Protein AF-A0A353LVH9-F1 (afdb_monomer_lite)

Foldseek 3Di:
DPDVVVVVVVLVVVPPDDDDDDDPDDAAEDEDFAWDWDWDQDVNDTDIDIGGDAALVNVQVVVVVCVVVVNPRYEYEYFQQADNTNLHAQLLAGHGHVVRHDLVSLLVSLVSCVVRVHQYAYEDEHQWGQHYDPPSDDQVPFAAADLVRDGDKDFPDFDQDPVVSDTDGSITGGTELVCRQSSVVSNVVNVVVSVSLEYEHEQLQPDQDWHNHPPDTGDSVNSVVSSVVNVCCSCPVVVGHYHYDNHDSD

Sequence (250 aa):
MGMARLYQAYLMERGLKRGLTPGEDLPLFIELVGATNDVRPILGIPLPTIEPLTTFTQAQDIMEQLLDRNVSAVKLTLSGWLSGGVNHIVPSKVRLESSLGTAGEFSELAYFLDQEGVAFYPAVDFMLVHASKLGEFRGRSDASRFLNRTQAQVDREYVFSPMTSEIVRNQSWVLSPRRLSSLLEEFARDYDQYKVGRVALKDVGFLLNSDFRQGQEIYRHEAKESVVQVLRSLTQDRNLGIQVSGGNAY

Radius of gyration: 20.3 Å; chains: 1; bounding box: 52×52×52 Å

Secondary structure (DSSP, 8-state):
--HHHHHHHHHHHTT-PPPPPPPSSPPEEEEEE-EEEEEEEETTEEEEEEEESS-HHHHHHHHHHHHTTT--SEEEEEES-BTTGGG-B--SS--B-GGG--HHHHHHHHHHHHHTT-EEEEEE--SEE-B--TTT--HHHHB-B-TTSPBPEEEEEEEEETTTTEEEEEEEEEBPHHHHHHHHHHHHHHHGGG---EEEESSTTT----B--TT--B-HHHHHHHHHHHHHIIIIIS-PEEEETT----

Structure (mmCIF, N/CA/C/O backbone):
data_AF-A0A353LVH9-F1
#
_entry.id   AF-A0A353LVH9-F1
#
loop_
_atom_site.group_PDB
_atom_site.id
_atom_site.type_symbol
_atom_site.label_atom_id
_atom_site.label_alt_id
_atom_site.label_comp_id
_atom_site.label_asym_id
_atom_site.label_entity_id
_atom_site.label_seq_id
_atom_site.pdbx_PDB_ins_code
_atom_site.Cartn_x
_atom_site.Cartn_y
_atom_site.Cartn_z
_atom_site.occupancy
_atom_site.B_iso_or_equiv
_atom_site.auth_seq_id
_atom_site.auth_comp_id
_atom_site.auth_asym_id
_atom_site.auth_atom_id
_atom_site.pdbx_PDB_model_num
ATOM 1 N N . MET A 1 1 ? -24.591 -0.907 -30.832 1.00 56.22 1 MET A N 1
ATOM 2 C CA . MET A 1 1 ? -24.105 -1.888 -29.832 1.00 56.22 1 MET A CA 1
ATOM 3 C C . MET A 1 1 ? -23.383 -3.047 -30.533 1.00 56.22 1 MET A C 1
ATOM 5 O O . MET A 1 1 ? -24.032 -4.033 -30.845 1.00 56.22 1 MET A O 1
ATOM 9 N N . GLY A 1 2 ? -22.080 -2.940 -30.827 1.00 82.62 2 GLY A N 1
ATOM 10 C CA . GLY A 1 2 ? -21.345 -3.984 -31.575 1.00 82.62 2 GLY A CA 1
ATOM 11 C C . GLY A 1 2 ? -19.993 -4.343 -30.955 1.00 82.62 2 GLY A C 1
ATOM 12 O O . GLY A 1 2 ? -19.787 -5.473 -30.529 1.00 82.62 2 GLY A O 1
ATOM 13 N N . MET A 1 3 ? -19.107 -3.355 -30.801 1.00 90.81 3 MET A N 1
ATOM 14 C CA . MET A 1 3 ? -17.721 -3.603 -30.377 1.00 90.81 3 MET A CA 1
ATOM 15 C C . MET A 1 3 ? -17.576 -4.083 -28.927 1.00 90.81 3 MET A C 1
ATOM 17 O O . MET A 1 3 ? -16.799 -4.993 -28.666 1.00 90.81 3 MET A O 1
ATOM 21 N N . ALA A 1 4 ? -18.354 -3.538 -27.985 1.00 89.31 4 ALA A N 1
ATOM 22 C CA . ALA A 1 4 ? -18.260 -3.935 -26.576 1.00 89.31 4 ALA A CA 1
ATOM 23 C C . ALA A 1 4 ? -18.689 -5.395 -26.337 1.00 89.31 4 ALA A C 1
ATOM 25 O O . ALA A 1 4 ? -18.036 -6.113 -25.588 1.00 89.31 4 ALA A O 1
ATOM 26 N N . ARG A 1 5 ? -19.756 -5.856 -27.008 1.00 87.81 5 ARG A N 1
ATOM 27 C CA . ARG A 1 5 ? -20.212 -7.255 -26.917 1.00 87.81 5 ARG A CA 1
ATOM 28 C C . ARG A 1 5 ? -19.233 -8.213 -27.592 1.00 87.81 5 ARG A C 1
ATOM 30 O O . ARG A 1 5 ? -18.971 -9.276 -27.045 1.00 87.81 5 ARG A O 1
ATOM 37 N N . LEU A 1 6 ? -18.667 -7.818 -28.736 1.00 91.94 6 LEU A N 1
ATOM 38 C CA . LEU A 1 6 ? -17.631 -8.597 -29.416 1.00 91.94 6 LEU A CA 1
ATOM 39 C C . LEU A 1 6 ? -16.390 -8.757 -28.528 1.00 91.94 6 LEU A C 1
ATOM 41 O O . LEU A 1 6 ? -15.888 -9.862 -28.360 1.00 91.94 6 LEU A O 1
ATOM 45 N N . TYR A 1 7 ? -15.933 -7.667 -27.909 1.00 89.38 7 TYR A N 1
ATOM 46 C CA . TYR A 1 7 ? -14.792 -7.712 -27.000 1.00 89.38 7 TYR A CA 1
ATOM 47 C C . TYR A 1 7 ? -15.094 -8.517 -25.728 1.00 89.38 7 TYR A C 1
ATOM 49 O O . TYR A 1 7 ? -14.258 -9.296 -25.284 1.00 89.38 7 TYR A O 1
ATOM 57 N N . GLN A 1 8 ? -16.307 -8.409 -25.177 1.00 87.88 8 GLN A N 1
ATOM 58 C CA . GLN A 1 8 ? -16.746 -9.251 -24.062 1.00 87.88 8 GLN A CA 1
ATOM 59 C C . GLN A 1 8 ? -16.698 -10.742 -24.429 1.00 87.88 8 GLN A C 1
ATOM 61 O O . GLN A 1 8 ? -16.190 -11.536 -23.643 1.00 87.88 8 GLN A O 1
ATOM 66 N N . ALA A 1 9 ? -17.197 -11.122 -25.610 1.00 89.31 9 ALA A N 1
ATOM 67 C CA . ALA A 1 9 ? -17.140 -12.500 -26.095 1.00 89.31 9 ALA A CA 1
ATOM 68 C C . ALA A 1 9 ? -15.691 -12.992 -26.223 1.00 89.31 9 ALA A C 1
ATOM 70 O O . ALA A 1 9 ? -15.355 -14.035 -25.671 1.00 89.31 9 ALA A O 1
ATOM 71 N N . TYR A 1 10 ? -14.821 -12.180 -26.830 1.00 90.31 10 TYR A N 1
ATOM 72 C CA . TYR A 1 10 ? -13.386 -12.457 -26.923 1.00 90.31 10 TYR A CA 1
ATOM 73 C C . TYR A 1 10 ? -12.727 -12.675 -25.549 1.00 90.31 10 TYR A C 1
ATOM 75 O O . TYR A 1 10 ? -11.911 -13.581 -25.385 1.00 90.31 10 TYR A O 1
ATOM 83 N N . LEU A 1 11 ? -13.079 -11.873 -24.538 1.00 89.31 11 LEU A N 1
ATOM 84 C CA . LEU A 1 11 ? -12.560 -12.055 -23.179 1.00 89.31 11 LEU A CA 1
ATOM 85 C C . LEU A 1 11 ? -13.095 -13.336 -22.525 1.00 89.31 11 LEU A C 1
ATOM 87 O O . LEU A 1 11 ? -12.332 -14.045 -21.869 1.00 89.31 11 LEU A O 1
ATOM 91 N N . MET A 1 12 ? -14.379 -13.654 -22.712 1.00 87.81 12 MET A N 1
ATOM 92 C CA . MET A 1 12 ? -14.984 -14.884 -22.182 1.00 87.81 12 MET A CA 1
ATOM 93 C C . MET A 1 12 ? -14.344 -16.141 -22.787 1.00 87.81 12 MET A C 1
ATOM 95 O O . MET A 1 12 ? -14.047 -17.080 -22.052 1.00 87.81 12 MET A O 1
ATOM 99 N N . GLU A 1 13 ? -14.047 -16.139 -24.090 1.00 89.81 13 GLU A N 1
ATOM 100 C CA . GLU A 1 13 ? -13.305 -17.219 -24.765 1.00 89.81 13 GLU A CA 1
ATOM 101 C C . GLU A 1 13 ? -11.896 -17.418 -24.190 1.00 89.81 13 GLU A C 1
ATOM 103 O O . GLU A 1 13 ? -11.384 -18.535 -24.155 1.00 89.81 13 GLU A O 1
ATOM 108 N N . ARG A 1 14 ? -11.276 -16.345 -23.687 1.00 87.06 14 ARG A N 1
ATOM 109 C CA . ARG A 1 14 ? -9.958 -16.375 -23.035 1.00 87.06 14 ARG A CA 1
ATOM 110 C C . ARG A 1 14 ? -10.012 -16.656 -21.534 1.00 87.06 14 ARG A C 1
ATOM 112 O O . ARG A 1 14 ? -9.000 -16.523 -20.852 1.00 87.06 14 ARG A O 1
ATOM 119 N N . GLY A 1 15 ? -11.170 -17.072 -21.024 1.00 82.81 15 GLY A N 1
ATOM 120 C CA . GLY A 1 15 ? -11.329 -17.516 -19.643 1.00 82.81 15 GLY A CA 1
ATOM 121 C C . GLY A 1 15 ? -11.822 -16.444 -18.676 1.00 82.81 15 GLY A C 1
ATOM 122 O O . GLY A 1 15 ? -11.868 -16.711 -17.473 1.00 82.81 15 GLY A O 1
ATOM 123 N N . LEU A 1 16 ? -12.239 -15.261 -19.155 1.00 82.25 16 LEU A N 1
ATOM 124 C CA . LEU A 1 16 ? -12.973 -14.323 -18.306 1.00 82.25 16 LEU A CA 1
ATOM 125 C C . LEU A 1 16 ? -14.294 -14.976 -17.888 1.00 82.25 16 LEU A C 1
ATOM 127 O O . LEU A 1 16 ? -15.189 -15.200 -18.705 1.00 82.25 16 LEU A O 1
ATOM 131 N N . LYS A 1 17 ? -14.421 -15.284 -16.597 1.00 77.25 17 LYS A N 1
ATOM 132 C CA . LYS A 1 17 ? -15.653 -15.853 -16.054 1.00 77.25 17 LYS A CA 1
ATOM 133 C C . LYS A 1 17 ? -16.789 -14.845 -16.212 1.00 77.25 17 LYS A C 1
ATOM 135 O O . LYS A 1 17 ? -16.611 -13.645 -15.999 1.00 77.25 17 LYS A O 1
ATOM 140 N N . ARG A 1 18 ? -17.966 -15.349 -16.591 1.00 67.94 18 ARG A N 1
ATOM 141 C CA . ARG A 1 18 ? -19.198 -14.555 -16.640 1.00 67.94 18 ARG A CA 1
ATOM 142 C C . ARG A 1 18 ? -19.406 -13.924 -15.257 1.00 67.94 18 ARG A C 1
ATOM 144 O O . ARG A 1 18 ? -19.144 -14.587 -14.258 1.00 67.94 18 ARG A O 1
ATOM 151 N N . GLY A 1 19 ? -19.762 -12.637 -15.244 1.00 63.97 19 GLY A N 1
ATOM 152 C CA . GLY A 1 19 ? -19.683 -11.768 -14.067 1.00 63.97 19 GLY A CA 1
ATOM 153 C C . GLY A 1 19 ? -20.330 -12.334 -12.802 1.00 63.97 19 GLY A C 1
ATOM 154 O O . GLY A 1 19 ? -21.174 -13.226 -12.865 1.00 63.97 19 GLY A O 1
ATOM 155 N N . LEU A 1 20 ? -19.921 -11.781 -11.658 1.00 64.31 20 LEU A N 1
ATOM 156 C CA . LEU A 1 20 ? -20.521 -12.079 -10.360 1.00 64.31 20 LEU A CA 1
ATOM 157 C C . LEU A 1 20 ? -22.042 -11.915 -10.451 1.00 64.31 20 LEU A C 1
ATOM 159 O O . LEU A 1 20 ? -22.531 -10.941 -11.030 1.00 64.31 20 LEU A O 1
ATOM 163 N N . THR A 1 21 ? -22.779 -12.869 -9.887 1.00 59.94 21 THR A N 1
ATOM 164 C CA . THR A 1 21 ? -24.208 -12.701 -9.634 1.00 59.94 21 THR A CA 1
ATOM 165 C C . THR A 1 21 ? -24.372 -11.418 -8.819 1.00 59.94 21 THR A C 1
ATOM 167 O O . THR A 1 21 ? -23.667 -11.275 -7.816 1.00 59.94 21 THR A O 1
ATOM 170 N N . PRO A 1 22 ? -25.222 -10.464 -9.243 1.00 60.69 22 PRO A N 1
ATOM 171 C CA . PRO A 1 22 ? -25.519 -9.297 -8.425 1.00 60.69 22 PRO A CA 1
ATOM 172 C C . PRO A 1 22 ? -25.937 -9.780 -7.034 1.00 60.69 22 PRO A C 1
ATOM 174 O O . PRO A 1 22 ? -26.822 -10.629 -6.932 1.00 60.69 22 PRO A O 1
ATOM 177 N N . GLY A 1 23 ? -25.243 -9.313 -5.995 1.00 63.84 23 GLY A N 1
ATOM 178 C CA . GLY A 1 23 ? -25.676 -9.546 -4.620 1.00 63.84 23 GLY A CA 1
ATOM 179 C C . GLY A 1 23 ? -2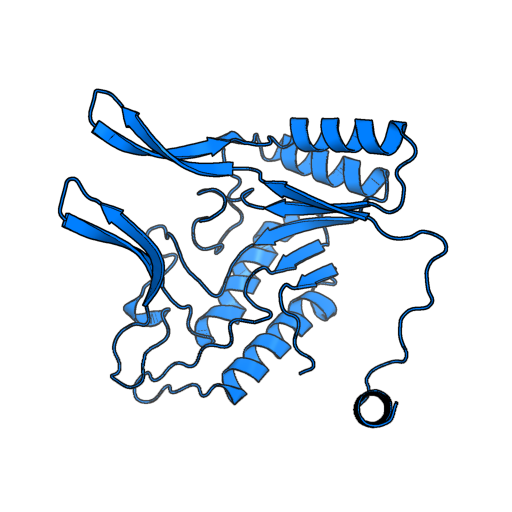7.019 -8.863 -4.368 1.00 63.84 23 GLY A C 1
ATOM 180 O O . GLY A 1 23 ? -27.422 -7.991 -5.140 1.00 63.84 23 GLY A O 1
ATOM 181 N N . GLU A 1 24 ? -27.708 -9.265 -3.302 1.00 66.50 24 GLU A N 1
ATOM 182 C CA . GLU A 1 24 ? -28.968 -8.626 -2.894 1.00 66.50 24 GLU A CA 1
ATOM 183 C C . GLU A 1 24 ? -28.747 -7.152 -2.505 1.00 66.50 24 GLU A C 1
ATOM 185 O O . GLU A 1 24 ? -29.562 -6.303 -2.860 1.00 66.50 24 GLU A O 1
ATOM 190 N N . ASP A 1 25 ? -27.587 -6.843 -1.909 1.00 72.56 25 ASP A N 1
ATOM 191 C CA . ASP A 1 25 ? -27.190 -5.494 -1.496 1.00 72.56 25 ASP A CA 1
ATOM 192 C C . ASP A 1 25 ? -26.137 -4.866 -2.426 1.00 72.56 25 ASP A C 1
ATOM 194 O O . ASP A 1 25 ? -25.181 -5.514 -2.873 1.00 72.56 25 ASP A O 1
ATOM 198 N N . LEU A 1 26 ? -26.282 -3.561 -2.683 1.00 81.69 26 LEU A N 1
ATOM 199 C CA . LEU A 1 26 ? -25.300 -2.760 -3.413 1.00 81.69 26 LEU A CA 1
ATOM 200 C C . LEU A 1 26 ? -24.119 -2.420 -2.481 1.00 81.69 26 LEU A C 1
ATOM 202 O O . LEU A 1 26 ? -24.321 -1.684 -1.517 1.00 81.69 26 LEU A O 1
ATOM 206 N N . PRO A 1 27 ? -22.885 -2.890 -2.755 1.00 86.75 27 PRO A N 1
ATOM 207 C CA . PRO A 1 27 ? -21.759 -2.640 -1.863 1.00 86.75 27 PRO A CA 1
ATOM 208 C C . PRO A 1 27 ? -21.361 -1.162 -1.848 1.00 86.75 27 PRO A C 1
ATOM 210 O O . PRO A 1 27 ? -21.133 -0.561 -2.903 1.00 86.75 27 PRO A O 1
ATOM 213 N N . LEU A 1 28 ? -21.196 -0.605 -0.648 1.00 91.31 28 LEU A N 1
ATOM 214 C CA . LEU A 1 28 ? -20.693 0.750 -0.443 1.00 91.31 28 LEU A CA 1
ATOM 215 C C . LEU A 1 28 ? -19.185 0.712 -0.188 1.00 91.31 28 LEU A C 1
ATOM 217 O O . LEU A 1 28 ? -18.726 0.129 0.789 1.00 91.31 28 LEU A O 1
ATOM 221 N N . PHE A 1 29 ? -18.407 1.356 -1.053 1.00 93.88 29 PHE A N 1
ATOM 222 C CA . PHE A 1 29 ? -16.966 1.498 -0.862 1.00 93.88 29 PHE A CA 1
ATOM 223 C C . PHE A 1 29 ? -16.668 2.829 -0.178 1.00 93.88 29 PHE A C 1
ATOM 225 O O . PHE A 1 29 ? -17.025 3.885 -0.700 1.00 93.88 29 PHE A O 1
ATOM 232 N N . ILE A 1 30 ? -15.999 2.768 0.969 1.00 95.94 30 ILE A N 1
ATOM 233 C CA . ILE A 1 30 ? -15.576 3.938 1.740 1.00 95.94 30 ILE A CA 1
ATOM 234 C C . ILE A 1 30 ? -14.061 3.901 1.854 1.00 95.94 30 ILE A C 1
ATOM 236 O O . ILE A 1 30 ? -13.486 2.861 2.166 1.00 95.94 30 ILE A O 1
ATOM 240 N N . GLU A 1 31 ? -13.416 5.036 1.617 1.00 97.56 31 GLU A N 1
ATOM 241 C CA . GLU A 1 31 ? -11.997 5.209 1.891 1.00 97.56 31 GLU A CA 1
ATOM 242 C C . GLU A 1 31 ? -11.813 6.248 2.995 1.00 97.56 31 GLU A C 1
ATOM 244 O O . GLU A 1 31 ? -12.238 7.394 2.852 1.00 97.56 31 GLU A O 1
ATOM 249 N N . LEU A 1 32 ? -11.174 5.833 4.086 1.00 98.25 32 LEU A N 1
ATOM 250 C CA . LEU A 1 32 ? -10.707 6.717 5.146 1.00 98.25 32 LEU A CA 1
ATOM 251 C C . LEU A 1 32 ? -9.206 6.949 4.974 1.00 98.25 32 LEU A C 1
ATOM 253 O O . LEU A 1 32 ? -8.457 6.055 4.566 1.00 98.25 32 LEU A O 1
ATOM 257 N N . VAL A 1 33 ? -8.761 8.159 5.298 1.00 98.31 33 VAL A N 1
ATOM 258 C CA . VAL A 1 33 ? -7.344 8.521 5.284 1.00 98.31 33 VAL A CA 1
ATOM 259 C C . VAL A 1 33 ? -6.877 8.609 6.729 1.00 98.31 33 VAL A C 1
ATOM 261 O O . VAL A 1 33 ? -7.364 9.438 7.485 1.00 98.31 33 VAL A O 1
ATOM 264 N N . GLY A 1 34 ? -5.941 7.741 7.098 1.00 98.12 34 GLY A N 1
ATOM 265 C CA . GLY A 1 34 ? -5.337 7.669 8.418 1.00 98.12 34 GLY A CA 1
ATOM 266 C C . GLY A 1 34 ? -4.484 8.896 8.691 1.00 98.12 34 GLY A C 1
ATOM 267 O O . GLY A 1 34 ? -4.906 9.777 9.427 1.00 98.12 34 GLY A O 1
ATOM 268 N N . ALA A 1 35 ? -3.302 8.982 8.082 1.00 97.25 35 ALA A N 1
ATOM 269 C CA . ALA A 1 35 ? -2.414 10.132 8.220 1.00 97.25 35 ALA A CA 1
ATOM 270 C C . ALA A 1 35 ? -1.908 10.646 6.871 1.00 97.25 35 ALA A C 1
ATOM 272 O O . ALA A 1 35 ? 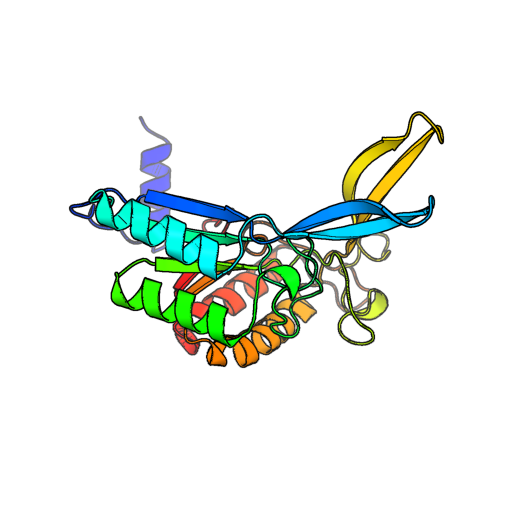-1.710 9.874 5.930 1.00 97.25 35 ALA A O 1
ATOM 273 N N . THR A 1 36 ? -1.625 11.946 6.801 1.00 94.44 36 THR A N 1
ATOM 274 C CA . THR A 1 36 ? -1.042 12.603 5.625 1.00 94.44 36 THR A CA 1
ATOM 275 C C . THR A 1 36 ? 0.273 13.301 5.957 1.00 94.44 36 THR A C 1
ATOM 277 O O . THR A 1 36 ? 0.570 13.599 7.111 1.00 94.44 36 THR A O 1
ATOM 280 N N . ASN A 1 37 ? 1.084 13.562 4.937 1.00 90.38 37 ASN A N 1
ATOM 281 C CA . ASN A 1 37 ? 2.285 14.377 5.067 1.00 90.38 37 ASN A CA 1
ATOM 282 C C . ASN A 1 37 ? 1.897 15.859 5.074 1.00 90.38 37 ASN A C 1
ATOM 284 O O . ASN A 1 37 ? 1.085 16.285 4.255 1.00 90.38 37 ASN A O 1
ATOM 288 N N . ASP A 1 38 ? 2.506 16.631 5.968 1.00 87.62 38 ASP A N 1
ATOM 289 C CA . ASP A 1 38 ? 2.318 18.077 6.087 1.00 87.62 38 ASP A CA 1
ATOM 290 C C . ASP A 1 38 ? 3.657 18.761 6.416 1.00 87.62 38 ASP A C 1
ATOM 292 O O . ASP A 1 38 ? 4.616 18.109 6.839 1.00 87.62 38 ASP A O 1
ATOM 296 N N . VAL A 1 39 ? 3.749 20.076 6.242 1.00 85.62 39 VAL A N 1
ATOM 297 C CA . VAL A 1 39 ? 4.925 20.875 6.610 1.00 85.62 39 VAL A CA 1
ATOM 298 C C . VAL A 1 39 ? 4.502 21.937 7.613 1.00 85.62 39 VAL A C 1
ATOM 300 O O . VAL A 1 39 ? 3.769 22.863 7.275 1.00 85.62 39 VAL A O 1
ATOM 303 N N . ARG A 1 40 ? 5.013 21.839 8.846 1.00 83.69 40 ARG A N 1
ATOM 304 C CA . ARG A 1 40 ? 4.654 22.765 9.929 1.00 83.69 40 ARG A CA 1
ATOM 305 C C . ARG A 1 40 ? 5.860 23.531 10.466 1.00 83.69 40 ARG A C 1
ATOM 307 O O . ARG A 1 40 ? 6.955 22.970 10.557 1.00 83.69 40 ARG A O 1
ATOM 314 N N . PRO A 1 41 ? 5.685 24.812 10.837 1.00 87.62 41 PRO A N 1
ATOM 315 C CA . PRO A 1 41 ? 6.745 25.597 11.446 1.00 87.62 41 PRO A CA 1
ATOM 316 C C . PRO A 1 41 ? 6.959 25.148 12.896 1.00 87.62 41 PRO A C 1
ATOM 318 O O . PRO A 1 41 ? 6.115 25.371 13.761 1.00 87.62 41 PRO A O 1
ATOM 321 N N . ILE A 1 42 ? 8.115 24.554 13.182 1.00 87.81 42 ILE A N 1
ATOM 322 C CA . ILE A 1 42 ? 8.549 24.203 14.537 1.00 87.81 42 ILE A CA 1
ATOM 323 C C . ILE A 1 42 ? 9.708 25.127 14.890 1.00 87.81 42 ILE A C 1
ATOM 325 O O . ILE A 1 42 ? 10.745 25.110 14.231 1.00 87.81 42 ILE A O 1
ATOM 329 N N . LEU A 1 43 ? 9.512 25.978 15.902 1.00 90.62 43 LEU A N 1
ATOM 330 C CA . LEU A 1 43 ? 10.482 27.013 16.292 1.00 90.62 43 LEU A CA 1
ATOM 331 C C . LEU A 1 43 ? 10.923 27.899 15.103 1.00 90.62 43 LEU A C 1
ATOM 333 O O . LEU A 1 43 ? 12.078 28.302 15.006 1.00 90.62 43 LEU A O 1
ATOM 337 N N . GLY A 1 44 ? 9.994 28.182 14.181 1.00 88.50 44 GLY A N 1
ATOM 338 C CA . GLY A 1 44 ? 10.235 29.000 12.986 1.00 88.50 44 GLY A CA 1
ATOM 339 C C . GLY A 1 44 ? 10.865 28.262 11.798 1.00 88.50 44 GLY A C 1
ATOM 340 O O . GLY A 1 44 ? 11.030 28.867 10.743 1.00 88.50 44 GLY A O 1
ATOM 341 N N . ILE A 1 45 ? 11.180 26.970 11.931 1.00 85.12 45 ILE A N 1
ATOM 342 C CA . ILE A 1 45 ? 11.742 26.150 10.851 1.00 85.12 45 ILE A CA 1
ATOM 343 C C . ILE A 1 45 ? 10.626 25.273 10.263 1.00 85.12 45 ILE A C 1
ATOM 345 O O . ILE A 1 45 ? 9.997 24.527 11.017 1.00 85.12 45 ILE A O 1
ATOM 349 N N . PRO A 1 46 ? 10.352 25.333 8.946 1.00 85.38 46 PRO A N 1
ATOM 350 C CA . PRO A 1 46 ? 9.390 24.441 8.310 1.00 85.38 46 PRO A CA 1
ATOM 351 C C . PRO A 1 46 ? 9.954 23.017 8.292 1.00 85.38 46 PRO A C 1
ATOM 353 O O . PRO A 1 46 ? 10.935 22.740 7.601 1.00 85.38 46 PRO A O 1
ATOM 356 N N . LEU A 1 47 ? 9.347 22.118 9.066 1.00 84.81 47 LEU A N 1
ATOM 357 C CA . LEU A 1 47 ? 9.757 20.720 9.153 1.00 84.81 47 LEU A CA 1
ATOM 358 C C . LEU A 1 47 ? 8.669 19.804 8.575 1.00 84.81 47 LEU A C 1
ATOM 360 O O . LEU A 1 47 ? 7.483 20.040 8.827 1.00 84.81 47 LEU A O 1
ATOM 364 N N . PRO A 1 48 ? 9.046 18.747 7.828 1.00 84.88 48 PRO A N 1
ATOM 365 C CA . PRO A 1 48 ? 8.115 17.695 7.445 1.00 84.88 48 PRO A CA 1
ATOM 366 C C . PRO A 1 48 ? 7.540 17.017 8.690 1.00 84.88 48 PRO A C 1
ATOM 368 O O . PRO A 1 48 ? 8.281 16.585 9.576 1.00 84.88 48 PRO A O 1
ATOM 371 N N . THR A 1 49 ? 6.220 16.905 8.743 1.00 89.75 49 THR A N 1
ATOM 372 C CA . THR A 1 49 ? 5.473 16.236 9.808 1.00 89.75 49 THR A CA 1
ATOM 373 C C . THR A 1 49 ? 4.452 15.275 9.209 1.00 89.75 49 THR A C 1
ATOM 375 O O . THR A 1 49 ? 4.095 15.380 8.036 1.00 89.75 49 THR A O 1
ATOM 378 N N . ILE A 1 50 ? 4.004 14.318 10.014 1.00 93.50 50 ILE A N 1
ATOM 379 C CA . ILE A 1 50 ? 2.874 13.452 9.684 1.00 93.50 50 ILE A CA 1
ATOM 380 C C . ILE A 1 50 ? 1.698 13.927 10.527 1.00 93.50 50 ILE A C 1
ATOM 382 O O . ILE A 1 50 ? 1.839 14.047 11.744 1.00 93.50 50 ILE A O 1
ATOM 386 N N . GLU A 1 51 ? 0.583 14.250 9.879 1.00 94.94 51 GLU A N 1
ATOM 387 C CA . GLU A 1 51 ? -0.632 14.703 10.549 1.00 94.94 51 GLU A CA 1
ATOM 388 C C . GLU A 1 51 ? -1.684 13.589 10.538 1.00 94.94 51 GLU A C 1
ATOM 390 O O . GLU A 1 51 ? -2.058 13.125 9.452 1.00 94.94 51 GLU A O 1
ATOM 395 N N . PRO A 1 52 ? -2.160 13.140 11.716 1.00 97.12 52 PRO A N 1
ATOM 396 C CA . PRO A 1 52 ? -3.257 12.191 11.798 1.00 97.12 52 PRO A CA 1
ATOM 397 C C . PRO A 1 52 ? -4.575 12.878 11.416 1.00 97.12 52 PRO A C 1
ATOM 399 O O . PRO A 1 52 ? -4.901 13.957 11.903 1.00 97.12 52 PRO A O 1
ATOM 402 N N . LEU A 1 53 ? -5.344 12.228 10.549 1.00 97.69 53 LEU A N 1
ATOM 403 C CA . LEU A 1 53 ? -6.674 12.647 10.107 1.00 97.69 53 LEU A CA 1
ATOM 404 C C . LEU A 1 53 ? -7.766 11.732 10.672 1.00 97.69 53 LEU A C 1
ATOM 406 O O . LEU A 1 53 ? -8.833 12.209 11.049 1.00 97.69 53 LEU A O 1
ATOM 410 N N . THR A 1 54 ? -7.525 10.421 10.722 1.00 98.19 54 THR A N 1
ATOM 411 C CA . THR A 1 54 ? -8.465 9.438 11.282 1.00 98.19 54 THR A CA 1
ATOM 412 C C . THR A 1 54 ? -7.699 8.340 12.013 1.00 98.19 54 THR A C 1
ATOM 414 O O . THR A 1 54 ? -7.048 7.505 11.386 1.00 98.19 54 THR A O 1
ATOM 417 N N . THR A 1 55 ? -7.764 8.341 13.345 1.00 98.56 55 THR A N 1
ATOM 418 C CA . THR A 1 55 ? -7.148 7.303 14.190 1.00 98.56 55 THR A CA 1
ATOM 419 C C . THR A 1 55 ? -7.863 5.958 14.044 1.00 98.56 55 THR A C 1
ATOM 421 O O . THR A 1 55 ? -8.967 5.885 13.502 1.00 98.56 55 THR A O 1
ATOM 424 N N . PHE A 1 56 ? -7.262 4.874 14.546 1.00 98.56 56 PHE A N 1
ATOM 425 C CA . PHE A 1 56 ? -7.898 3.551 14.488 1.00 98.56 56 PHE A CA 1
ATOM 426 C C . PHE A 1 56 ? -9.217 3.507 15.270 1.00 98.56 56 PHE A C 1
ATOM 428 O O . PHE A 1 56 ? -10.210 3.007 14.747 1.00 98.56 56 PHE A O 1
ATOM 435 N N . THR A 1 57 ? -9.264 4.125 16.453 1.00 98.44 57 THR A N 1
ATOM 436 C CA . THR A 1 57 ? -10.498 4.273 17.239 1.00 98.44 57 THR A CA 1
ATOM 437 C C . THR A 1 57 ? -11.539 5.116 16.506 1.00 98.44 57 THR A C 1
ATOM 439 O O . THR A 1 57 ? -12.688 4.715 16.410 1.00 98.44 57 THR A O 1
ATOM 442 N N . GLN A 1 58 ? -11.146 6.237 15.890 1.00 98.50 58 GLN A N 1
ATOM 443 C CA . GLN A 1 58 ? -12.087 7.059 15.118 1.00 98.50 58 GLN A CA 1
ATOM 444 C C . GLN A 1 58 ? -12.637 6.320 13.895 1.00 98.50 58 GLN A C 1
ATOM 446 O O . GLN A 1 58 ? -13.803 6.487 13.550 1.00 98.50 58 GLN A O 1
ATOM 451 N N . ALA A 1 59 ? -11.816 5.505 13.225 1.00 98.44 59 ALA A N 1
ATOM 452 C CA . ALA A 1 59 ? -12.283 4.667 12.127 1.00 98.44 59 ALA A CA 1
ATOM 453 C C . ALA A 1 59 ? -13.331 3.653 12.609 1.00 98.44 59 ALA A C 1
ATOM 455 O O . ALA A 1 59 ? -14.328 3.451 11.917 1.00 98.44 59 ALA A O 1
ATOM 456 N N . GLN A 1 60 ? -13.138 3.068 13.795 1.00 98.31 60 GLN A N 1
ATOM 457 C CA . GLN A 1 60 ? -14.135 2.211 14.433 1.00 98.31 60 GLN A CA 1
ATOM 458 C C . GLN A 1 60 ? -15.418 2.998 14.743 1.00 98.31 60 GLN A C 1
ATOM 460 O O . GLN A 1 60 ? -16.476 2.605 14.262 1.00 98.31 60 GLN A O 1
ATOM 465 N N . ASP A 1 61 ? -15.324 4.152 15.413 1.00 98.25 61 ASP A N 1
ATOM 466 C CA . ASP A 1 61 ? -16.478 4.997 15.766 1.00 98.25 61 ASP A CA 1
ATOM 467 C C . ASP A 1 61 ? -17.298 5.424 14.533 1.00 98.25 61 ASP A C 1
ATOM 469 O O . ASP A 1 61 ? -18.528 5.510 14.575 1.00 98.25 61 ASP A O 1
ATOM 473 N N . ILE A 1 62 ? -16.625 5.732 13.417 1.00 97.56 62 ILE A N 1
ATOM 474 C CA . ILE A 1 62 ? -17.276 6.068 12.142 1.00 97.56 62 ILE A CA 1
ATOM 475 C C . ILE A 1 62 ? -18.036 4.855 11.605 1.00 97.56 62 ILE A C 1
ATOM 477 O O . ILE A 1 62 ? -19.161 4.997 11.123 1.00 97.56 62 ILE A O 1
ATOM 481 N N . MET A 1 63 ? -17.426 3.673 11.668 1.00 97.12 63 MET A N 1
ATOM 482 C CA . MET A 1 63 ? -18.040 2.449 11.172 1.00 97.12 63 MET A CA 1
ATOM 483 C C . MET A 1 63 ? -19.221 2.003 12.035 1.00 97.12 63 MET A C 1
ATOM 485 O O . MET A 1 63 ? -20.260 1.671 11.469 1.00 97.12 63 MET A O 1
ATOM 489 N N . GLU A 1 64 ? -19.119 2.091 13.361 1.00 96.62 64 GLU A N 1
ATOM 490 C CA . GLU A 1 64 ? -20.236 1.866 14.290 1.00 96.62 64 GLU A CA 1
ATOM 491 C C . GLU A 1 64 ? -21.429 2.766 13.938 1.00 96.62 64 GLU A C 1
ATOM 493 O O . GLU A 1 64 ? -22.533 2.281 13.699 1.00 96.62 64 GLU A O 1
ATOM 498 N N . GLN A 1 65 ? -21.198 4.070 13.751 1.00 96.25 65 GLN A N 1
ATOM 499 C CA . GLN A 1 65 ? -22.260 5.015 13.384 1.00 96.25 65 GLN A CA 1
ATOM 500 C C . GLN A 1 65 ? -22.925 4.723 12.032 1.00 96.25 65 GLN A C 1
ATOM 502 O O . GLN A 1 65 ? -24.089 5.083 11.832 1.00 96.25 65 GLN A O 1
ATOM 507 N N . LEU A 1 66 ? -22.196 4.147 11.074 1.00 94.62 66 LEU A N 1
ATOM 508 C CA . LEU A 1 66 ? -22.755 3.752 9.780 1.00 94.62 66 LEU A CA 1
ATOM 509 C C . LEU A 1 66 ? -23.612 2.491 9.911 1.00 94.62 66 LEU A C 1
ATOM 511 O O . LEU A 1 66 ? -24.717 2.445 9.362 1.00 94.62 66 LEU A O 1
ATOM 515 N N . LEU A 1 67 ? -23.129 1.505 10.664 1.00 92.88 67 LEU A N 1
ATOM 516 C CA . LEU A 1 67 ? -23.840 0.255 10.918 1.00 92.88 67 LEU A CA 1
ATOM 517 C C . LEU A 1 67 ? -25.128 0.500 11.717 1.00 92.88 67 LEU A C 1
ATOM 519 O O . LEU A 1 67 ? -26.187 0.021 11.313 1.00 92.88 67 LEU A O 1
ATOM 523 N N . ASP A 1 68 ? -25.088 1.368 12.733 1.00 95.00 68 ASP A N 1
ATOM 524 C CA . ASP A 1 68 ? -26.261 1.800 13.513 1.00 95.00 68 ASP A CA 1
ATOM 525 C C . ASP A 1 68 ? -27.352 2.458 12.651 1.00 95.00 68 ASP A C 1
ATOM 527 O O . ASP A 1 68 ? -28.541 2.449 12.982 1.00 95.00 68 ASP A O 1
ATOM 531 N N . ARG A 1 69 ? -26.963 3.037 11.510 1.00 93.94 69 ARG A N 1
ATOM 532 C CA . ARG A 1 69 ? -27.875 3.643 10.527 1.00 93.94 69 ARG A CA 1
ATOM 533 C C . ARG A 1 69 ? -28.365 2.648 9.473 1.00 93.94 69 ARG A C 1
ATOM 535 O O . ARG A 1 69 ? -29.006 3.069 8.511 1.00 93.94 69 ARG A O 1
ATOM 542 N N . ASN A 1 70 ? -28.117 1.352 9.665 1.00 89.00 70 ASN A N 1
ATOM 543 C CA . ASN A 1 70 ? -28.437 0.264 8.739 1.00 89.00 70 ASN A CA 1
ATOM 544 C C . ASN A 1 70 ? -27.748 0.398 7.370 1.00 89.00 70 ASN A C 1
ATOM 546 O O . ASN A 1 70 ? -28.304 -0.011 6.349 1.00 89.00 70 ASN A O 1
ATOM 550 N N . VAL A 1 71 ? -26.542 0.974 7.321 1.00 87.69 71 VAL A N 1
ATOM 551 C CA . VAL A 1 71 ? -25.717 0.949 6.107 1.00 87.69 71 VAL A CA 1
ATOM 552 C C . VAL A 1 71 ? -25.000 -0.401 6.043 1.00 87.69 71 VAL A C 1
ATOM 554 O O . VAL A 1 71 ? -23.946 -0.582 6.649 1.00 87.69 71 VAL A O 1
ATOM 557 N N . SER A 1 72 ? -25.589 -1.363 5.329 1.00 82.88 72 SER A N 1
ATOM 558 C CA . SER A 1 72 ? -25.022 -2.702 5.128 1.00 82.88 72 SER A CA 1
ATOM 559 C C . SER A 1 72 ? -24.017 -2.749 3.965 1.00 82.88 72 SER A C 1
ATOM 561 O O . SER A 1 72 ? -23.841 -1.789 3.211 1.00 82.88 72 SER A O 1
ATOM 563 N N . ALA A 1 73 ? -23.329 -3.889 3.821 1.00 87.75 73 ALA A N 1
ATOM 564 C CA . ALA A 1 73 ? -22.427 -4.194 2.704 1.00 87.75 73 ALA A CA 1
ATOM 565 C C . ALA A 1 73 ? -21.274 -3.186 2.493 1.00 87.75 73 ALA A C 1
ATOM 567 O O . ALA A 1 73 ? -20.834 -2.950 1.359 1.00 87.75 73 ALA A O 1
ATOM 568 N N . VAL A 1 74 ? -20.755 -2.608 3.582 1.00 92.69 74 VAL A N 1
ATOM 569 C CA . VAL A 1 74 ? -19.629 -1.670 3.522 1.00 92.69 74 VAL A CA 1
ATOM 570 C C . VAL A 1 74 ? -18.312 -2.401 3.254 1.00 92.69 74 VAL A C 1
ATOM 572 O O . VAL A 1 74 ? -18.010 -3.458 3.812 1.00 92.69 74 VAL A O 1
ATOM 575 N N . LYS A 1 75 ? -17.497 -1.799 2.390 1.00 95.50 75 LYS A N 1
ATOM 576 C CA . LYS A 1 75 ? -16.105 -2.161 2.140 1.00 95.50 75 LYS A CA 1
ATOM 577 C C . LYS A 1 75 ? -15.236 -0.967 2.495 1.00 95.50 75 LYS A C 1
ATOM 579 O O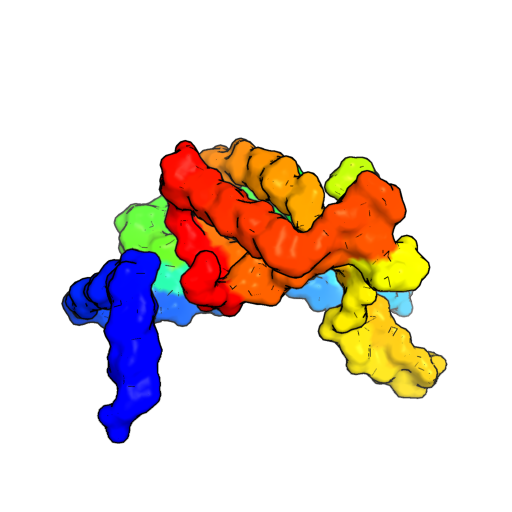 . LYS A 1 75 ? -15.277 0.055 1.809 1.00 95.50 75 LYS A O 1
ATOM 584 N N . LEU A 1 76 ? -14.468 -1.101 3.567 1.00 98.00 76 LEU A N 1
ATOM 585 C CA . LEU A 1 76 ? -13.624 -0.038 4.088 1.00 98.00 76 LEU A CA 1
ATOM 586 C C . LEU A 1 76 ? -12.205 -0.176 3.540 1.00 98.00 76 LEU A C 1
ATOM 588 O O . LEU A 1 76 ? -11.555 -1.193 3.745 1.00 98.00 76 LEU A O 1
ATOM 592 N N . THR A 1 77 ? -11.696 0.868 2.897 1.00 98.50 77 THR A N 1
ATOM 593 C CA . THR A 1 77 ? -10.272 1.048 2.606 1.00 98.50 77 THR A CA 1
ATOM 594 C C . THR A 1 77 ? -9.680 2.045 3.599 1.00 98.50 77 THR A C 1
ATOM 596 O O . THR A 1 77 ? -10.250 3.116 3.790 1.00 98.50 77 THR A O 1
ATOM 599 N N . LEU A 1 78 ? -8.535 1.730 4.207 1.00 98.50 78 LEU A N 1
ATOM 600 C CA . LEU A 1 78 ? -7.806 2.673 5.065 1.00 98.50 78 LEU A CA 1
ATOM 601 C C . LEU A 1 78 ? -6.442 2.983 4.454 1.00 98.50 78 LEU A C 1
ATOM 603 O O . LEU A 1 78 ? -5.560 2.125 4.418 1.00 98.50 78 LEU A O 1
ATOM 607 N N . SER A 1 79 ? -6.271 4.213 3.982 1.00 98.25 79 SER A N 1
ATOM 608 C CA . SER A 1 79 ? -5.012 4.725 3.433 1.00 98.25 79 SER A CA 1
ATOM 609 C C . SER A 1 79 ? -4.184 5.429 4.498 1.00 98.25 79 SER A C 1
ATOM 611 O O . SER A 1 79 ? -4.719 5.905 5.488 1.00 98.25 79 SER A O 1
ATOM 613 N N . GLY A 1 80 ? -2.865 5.496 4.317 1.00 97.69 80 GLY A N 1
ATOM 614 C CA . GLY A 1 80 ? -1.979 6.235 5.223 1.00 97.69 80 GLY A CA 1
ATOM 615 C C . GLY A 1 80 ? -1.907 5.699 6.658 1.00 97.69 80 GLY A C 1
ATOM 616 O O . GLY A 1 80 ? -1.639 6.465 7.574 1.00 97.69 80 GLY A O 1
ATOM 617 N N . TRP A 1 81 ? -2.161 4.403 6.857 1.00 98.31 81 TRP A N 1
ATOM 618 C CA . TRP A 1 81 ? -2.067 3.724 8.158 1.00 98.31 81 TRP A CA 1
ATOM 619 C C . TRP A 1 81 ? -0.636 3.305 8.531 1.00 98.31 81 TRP A C 1
ATOM 621 O O . TRP A 1 81 ? -0.349 3.005 9.690 1.00 98.31 81 TRP A O 1
ATOM 631 N N . LEU A 1 82 ? 0.262 3.265 7.543 1.00 98.25 82 LEU A N 1
ATOM 632 C CA . LEU A 1 82 ? 1.674 2.951 7.723 1.00 98.25 82 LEU A CA 1
ATOM 633 C C . LEU A 1 82 ? 2.480 4.200 8.090 1.00 98.25 82 LEU A C 1
ATOM 635 O O . LEU A 1 82 ? 2.147 5.318 7.705 1.00 98.25 82 LEU A O 1
ATOM 639 N N . SER A 1 83 ? 3.597 3.985 8.781 1.00 97.44 83 SER A N 1
ATOM 640 C CA . SER A 1 83 ? 4.522 5.031 9.205 1.00 97.44 83 SER A CA 1
ATOM 641 C C . SER A 1 83 ? 4.983 5.879 8.019 1.00 97.44 83 SER A C 1
ATOM 643 O O . SER A 1 83 ? 5.549 5.361 7.049 1.00 97.44 83 SER A O 1
ATOM 645 N N . GLY A 1 84 ? 4.755 7.188 8.120 1.00 94.50 84 GLY A N 1
ATOM 646 C CA . GLY A 1 84 ? 4.948 8.141 7.023 1.00 94.50 84 GLY A CA 1
ATOM 647 C C . GLY A 1 84 ? 3.656 8.553 6.305 1.00 94.50 84 GLY A C 1
ATOM 648 O O . GLY A 1 84 ? 3.729 9.347 5.365 1.00 94.50 84 GLY A O 1
ATOM 649 N N . GLY A 1 85 ? 2.495 8.062 6.753 1.00 95.62 85 GLY A N 1
ATOM 650 C CA . GLY A 1 85 ? 1.177 8.447 6.249 1.00 95.62 85 GLY A CA 1
ATOM 651 C C . GLY A 1 85 ? 0.926 7.967 4.822 1.00 95.62 85 GLY A C 1
ATOM 652 O O . GLY A 1 85 ? 1.375 6.894 4.425 1.00 95.62 85 GLY A O 1
ATOM 653 N N . VAL A 1 86 ? 0.196 8.753 4.028 1.00 93.69 86 VAL A N 1
ATOM 654 C CA . VAL A 1 86 ? -0.077 8.436 2.612 1.00 93.69 86 VAL A CA 1
ATOM 655 C C . VAL A 1 86 ? 1.193 8.243 1.778 1.00 93.69 86 VAL A C 1
ATOM 657 O O . VAL A 1 86 ? 1.172 7.479 0.822 1.00 93.69 86 VAL A O 1
ATOM 660 N N . ASN A 1 87 ? 2.313 8.872 2.153 1.00 92.88 87 ASN A N 1
ATOM 661 C CA . ASN A 1 87 ? 3.616 8.672 1.512 1.00 92.88 87 ASN A CA 1
ATOM 662 C C . ASN A 1 87 ? 4.526 7.823 2.404 1.00 92.88 87 ASN A C 1
ATOM 664 O O . ASN A 1 87 ? 5.652 8.218 2.721 1.00 92.88 87 ASN A O 1
ATOM 668 N N . HIS A 1 88 ? 4.008 6.676 2.840 1.00 95.94 88 HIS A N 1
ATOM 669 C CA . HIS A 1 88 ? 4.659 5.821 3.820 1.00 95.94 88 HIS A CA 1
ATOM 670 C C . HIS A 1 88 ? 6.082 5.403 3.425 1.00 95.94 88 HIS A C 1
ATOM 672 O O . HIS A 1 88 ? 6.500 5.388 2.261 1.00 95.94 88 HIS A O 1
ATOM 678 N N . ILE A 1 89 ? 6.840 5.011 4.445 1.00 96.19 89 ILE A N 1
ATOM 679 C CA . ILE A 1 89 ? 8.135 4.362 4.273 1.00 96.19 89 ILE A CA 1
ATOM 680 C C . ILE A 1 89 ? 7.932 3.044 3.518 1.00 96.19 89 ILE A C 1
ATOM 682 O O . ILE A 1 89 ? 6.937 2.355 3.742 1.00 96.19 89 ILE A O 1
ATOM 686 N N . VAL A 1 90 ? 8.889 2.677 2.657 1.00 96.75 90 VAL A N 1
ATOM 687 C CA . VAL A 1 90 ? 8.887 1.411 1.910 1.00 96.75 90 VAL A CA 1
ATOM 688 C C . VAL A 1 90 ? 8.414 0.248 2.800 1.00 96.75 90 VAL A C 1
ATOM 690 O O . VAL A 1 90 ? 8.975 0.034 3.884 1.00 96.75 90 VAL A O 1
ATOM 693 N N . PRO A 1 91 ? 7.382 -0.505 2.384 1.00 96.31 91 PRO A N 1
ATOM 694 C CA . PRO A 1 91 ? 6.671 -1.426 3.266 1.00 96.31 91 PRO A CA 1
ATOM 695 C C . PRO A 1 91 ? 7.402 -2.773 3.382 1.00 96.31 91 PRO A C 1
ATOM 697 O O . PRO A 1 91 ? 6.814 -3.829 3.214 1.00 96.31 91 PRO A O 1
ATOM 700 N N . SER A 1 92 ? 8.705 -2.761 3.680 1.00 94.62 92 SER A N 1
ATOM 701 C CA . SER A 1 92 ? 9.480 -3.982 3.974 1.00 94.62 92 SER A CA 1
ATOM 702 C C . SER A 1 92 ? 9.064 -4.649 5.288 1.00 94.62 92 SER A C 1
ATOM 704 O O . SER A 1 92 ? 9.376 -5.808 5.537 1.00 94.62 92 SER A O 1
ATOM 706 N N . LYS A 1 93 ? 8.388 -3.896 6.155 1.00 95.12 93 LYS A N 1
ATOM 707 C CA . LYS A 1 93 ? 7.754 -4.352 7.392 1.00 95.12 93 LYS A CA 1
ATOM 708 C C . LYS A 1 93 ? 6.497 -3.529 7.606 1.00 95.12 93 LYS A C 1
ATOM 710 O O . LYS A 1 93 ? 6.442 -2.371 7.174 1.00 95.12 93 LYS A O 1
ATOM 715 N N . VAL A 1 94 ? 5.538 -4.086 8.323 1.00 96.56 94 VAL A N 1
ATOM 716 C CA . VAL A 1 94 ? 4.357 -3.357 8.755 1.00 96.56 94 VAL A CA 1
ATOM 717 C C . VAL A 1 94 ? 4.743 -2.500 9.952 1.00 96.56 94 VAL A C 1
ATOM 719 O O . VAL A 1 94 ? 4.998 -2.971 11.055 1.00 96.56 94 VAL A O 1
ATOM 722 N N . ARG A 1 95 ? 4.828 -1.194 9.714 1.00 97.06 95 ARG A N 1
ATOM 723 C CA . ARG A 1 95 ? 5.045 -0.199 10.764 1.00 97.06 95 ARG A CA 1
ATOM 724 C C . ARG A 1 95 ? 3.831 0.692 10.787 1.00 97.06 95 ARG A C 1
ATOM 726 O O . ARG A 1 95 ? 3.647 1.445 9.840 1.00 97.06 95 ARG A O 1
ATOM 733 N N . LEU A 1 96 ? 3.032 0.595 11.839 1.00 97.88 96 LEU A N 1
ATOM 734 C CA . LEU A 1 96 ? 1.880 1.468 12.019 1.00 97.88 96 LEU A CA 1
ATOM 735 C C . LEU A 1 96 ? 2.343 2.914 12.206 1.00 97.88 96 LEU A C 1
ATOM 737 O O . LEU A 1 96 ? 3.406 3.170 12.784 1.00 97.88 96 LEU A O 1
ATOM 741 N N . GLU A 1 97 ? 1.556 3.854 11.700 1.00 97.88 97 GLU A N 1
ATOM 742 C CA . GLU A 1 97 ? 1.755 5.264 11.992 1.00 97.88 97 GLU A CA 1
ATOM 743 C C . GLU A 1 97 ? 1.391 5.539 13.454 1.00 97.88 97 GLU A C 1
ATOM 745 O O . GLU A 1 97 ? 0.235 5.435 13.854 1.00 97.88 97 GLU A O 1
ATOM 750 N N . SER A 1 98 ? 2.398 5.884 14.259 1.00 96.56 98 SER A N 1
ATOM 751 C CA . SER A 1 98 ? 2.265 6.037 15.713 1.00 96.56 98 SER A CA 1
ATOM 752 C C . SER A 1 98 ? 1.244 7.093 16.131 1.00 96.56 98 SER A C 1
ATOM 754 O O . SER A 1 98 ? 0.692 7.005 17.223 1.00 96.56 98 SER A O 1
ATOM 756 N N . SER A 1 99 ? 0.991 8.087 15.276 1.00 96.44 99 SER A N 1
ATOM 757 C CA . SER A 1 99 ? -0.012 9.123 15.538 1.00 96.44 99 SER A CA 1
ATOM 758 C C . SER A 1 99 ? -1.462 8.640 15.382 1.00 96.44 99 SER A C 1
ATOM 760 O O . SER A 1 99 ? -2.371 9.331 15.835 1.00 96.44 99 SER A O 1
ATOM 762 N N . LEU A 1 100 ? -1.693 7.460 14.794 1.00 98.12 100 LEU A N 1
ATOM 763 C CA . LEU A 1 100 ? -3.029 6.872 14.621 1.00 98.12 100 LEU A CA 1
ATOM 764 C C . LEU A 1 100 ? -3.449 5.937 15.753 1.00 98.12 100 LEU A C 1
ATOM 766 O O . LEU A 1 100 ? -4.623 5.572 15.818 1.00 98.12 100 LEU A O 1
ATOM 770 N N . GLY A 1 101 ? -2.504 5.547 16.608 1.00 97.50 101 GLY A N 1
ATOM 771 C CA . GLY A 1 101 ? -2.720 4.616 17.706 1.00 97.50 101 GLY A CA 1
ATOM 772 C C . GLY A 1 101 ? -1.686 3.492 17.755 1.00 97.50 101 GLY A C 1
ATOM 773 O O . GLY A 1 101 ? -0.626 3.515 17.122 1.00 97.50 101 GLY A O 1
ATOM 774 N N . THR A 1 102 ? -2.006 2.493 18.557 1.00 97.69 102 THR A N 1
ATOM 775 C CA . THR A 1 102 ? -1.191 1.336 18.900 1.00 97.69 102 THR A CA 1
ATOM 776 C C . THR A 1 102 ? -1.517 0.132 18.016 1.00 97.69 102 THR A C 1
ATOM 778 O O . THR A 1 102 ? -2.535 0.071 17.328 1.00 97.69 102 THR A O 1
ATOM 781 N N . ALA A 1 103 ? -0.656 -0.887 18.069 1.00 97.12 103 ALA A N 1
ATOM 782 C CA . ALA A 1 103 ? -0.927 -2.169 17.419 1.00 97.12 103 ALA A CA 1
ATOM 783 C C . ALA A 1 103 ? -2.149 -2.899 18.002 1.00 97.12 103 ALA A C 1
ATOM 785 O O . ALA A 1 103 ? -2.798 -3.654 17.276 1.00 97.12 103 ALA A O 1
ATOM 786 N N . GLY A 1 104 ? -2.460 -2.661 19.282 1.00 97.88 104 GLY A N 1
ATOM 787 C CA . GLY A 1 104 ? -3.674 -3.162 19.926 1.00 97.88 104 GLY A CA 1
ATOM 788 C C . GLY A 1 104 ? -4.916 -2.550 19.292 1.00 97.88 104 GLY A C 1
ATOM 789 O O . GLY A 1 104 ? -5.729 -3.287 18.751 1.00 97.88 104 GLY A O 1
ATOM 790 N N . GLU A 1 105 ? -4.982 -1.219 19.226 1.00 98.38 105 GLU A N 1
ATOM 791 C CA . GLU A 1 105 ? -6.117 -0.488 18.635 1.00 98.38 105 GLU A CA 1
ATOM 792 C C . GLU A 1 105 ? -6.326 -0.830 17.150 1.00 98.38 105 GLU A C 1
ATOM 794 O O . GLU A 1 105 ? -7.457 -0.979 16.696 1.00 98.38 105 GLU A O 1
ATOM 799 N N . PHE A 1 106 ? -5.251 -1.034 16.377 1.00 98.56 106 PHE A N 1
ATOM 800 C CA . PHE A 1 106 ? -5.387 -1.513 14.994 1.00 98.56 106 PHE A CA 1
ATOM 801 C C . PHE A 1 106 ? -5.970 -2.933 14.917 1.00 98.56 106 PHE A C 1
ATOM 803 O O . PHE A 1 106 ? -6.776 -3.231 14.035 1.00 98.56 106 PHE A O 1
ATOM 810 N N . SER A 1 107 ? -5.563 -3.818 15.831 1.00 98.12 107 SER A N 1
ATOM 811 C CA . SER A 1 107 ? -6.075 -5.193 15.888 1.00 98.12 107 SER A CA 1
ATOM 812 C C . SER A 1 107 ? -7.528 -5.236 16.368 1.00 98.12 107 SER A C 1
ATOM 814 O O . SER A 1 107 ? -8.300 -6.053 15.876 1.00 98.12 107 SER A O 1
ATOM 816 N N . GLU A 1 108 ? -7.905 -4.348 17.289 1.00 98.25 108 GLU A N 1
ATOM 817 C CA . GLU A 1 108 ? -9.284 -4.156 17.750 1.00 98.25 108 GLU A CA 1
ATOM 818 C C . GLU A 1 108 ? -10.179 -3.672 16.609 1.00 98.25 108 GLU A C 1
ATOM 820 O O . GLU A 1 108 ? -11.204 -4.300 16.357 1.00 98.25 108 GLU A O 1
ATOM 825 N N . LEU A 1 109 ? -9.741 -2.667 15.840 1.00 98.50 109 LEU A N 1
ATOM 826 C CA . LEU A 1 109 ? -10.436 -2.224 14.629 1.00 98.50 109 LEU A CA 1
ATOM 827 C C . LEU A 1 109 ? -10.618 -3.380 13.636 1.00 98.50 109 LEU A C 1
ATOM 829 O O . LEU A 1 109 ? -11.717 -3.607 13.138 1.00 98.50 109 LEU A O 1
ATOM 833 N N . ALA A 1 110 ? -9.548 -4.125 13.340 1.00 98.25 110 ALA A N 1
ATOM 834 C CA . ALA A 1 110 ? -9.614 -5.250 12.411 1.00 98.25 110 ALA A CA 1
ATOM 835 C C . ALA A 1 110 ? -10.592 -6.338 12.885 1.00 98.25 110 ALA A C 1
ATOM 837 O O . ALA A 1 110 ? -11.361 -6.861 12.080 1.00 98.25 110 ALA A O 1
ATOM 838 N N . TYR A 1 111 ? -10.577 -6.653 14.183 1.00 98.12 111 TYR A N 1
ATOM 839 C CA . TYR A 1 111 ? -11.484 -7.622 14.789 1.00 98.12 111 TYR A CA 1
ATOM 840 C C . TYR A 1 111 ? -12.938 -7.146 14.748 1.00 98.12 111 TYR A C 1
ATOM 842 O O . TYR A 1 111 ? -13.807 -7.900 14.317 1.00 98.12 111 TYR A O 1
ATOM 850 N N . PHE A 1 112 ? -13.197 -5.899 15.146 1.00 98.06 112 PHE A N 1
ATOM 851 C CA . PHE A 1 112 ? -14.522 -5.284 15.103 1.00 98.06 112 PHE A CA 1
ATOM 852 C C . PHE A 1 112 ? -15.128 -5.363 13.695 1.00 98.06 112 PHE A C 1
ATOM 854 O O . PHE A 1 112 ? -16.231 -5.875 13.523 1.00 98.06 112 PHE A O 1
ATOM 861 N N . LEU A 1 113 ? -14.377 -4.946 12.670 1.00 97.56 113 LEU A N 1
ATOM 862 C CA . LEU A 1 113 ? -14.861 -4.963 11.287 1.00 97.56 113 LEU A CA 1
ATOM 863 C C . LEU A 1 113 ? -15.154 -6.382 10.787 1.00 97.56 113 LEU A C 1
ATOM 865 O O . LEU A 1 113 ? -16.118 -6.573 10.051 1.00 97.56 113 LEU A O 1
ATOM 869 N N . ASP A 1 114 ? -14.358 -7.374 11.192 1.00 96.50 114 ASP A N 1
ATOM 870 C CA . ASP A 1 114 ? -14.611 -8.776 10.848 1.00 96.50 114 ASP A CA 1
ATOM 871 C C . ASP A 1 114 ? -15.887 -9.313 11.521 1.00 96.50 114 ASP A C 1
ATOM 873 O O . ASP A 1 114 ? -16.682 -9.982 10.859 1.00 96.50 114 ASP A O 1
ATOM 877 N N . GLN A 1 115 ? -16.136 -8.967 12.793 1.00 96.56 115 GLN A N 1
ATOM 878 C CA . GLN A 1 115 ? -17.369 -9.344 13.505 1.00 96.56 115 GLN A CA 1
ATOM 879 C C . GLN A 1 115 ? -18.624 -8.736 12.869 1.00 96.56 115 GLN A C 1
ATOM 881 O O . GLN A 1 115 ? -19.635 -9.423 12.733 1.00 96.56 115 GLN A O 1
ATOM 886 N N . GLU A 1 116 ? -18.536 -7.486 12.420 1.00 95.19 116 GLU A N 1
ATOM 887 C CA . GLU A 1 116 ? -19.633 -6.777 11.750 1.00 95.19 116 GLU A CA 1
ATOM 888 C C . GLU A 1 116 ? -19.761 -7.129 10.254 1.00 95.19 116 GLU A C 1
ATOM 890 O O . GLU A 1 116 ? -20.590 -6.571 9.531 1.00 95.19 116 GLU A O 1
ATOM 895 N N . GLY A 1 117 ? -18.933 -8.049 9.744 1.00 93.56 117 GLY A N 1
ATOM 896 C CA . GLY A 1 117 ? -18.959 -8.468 8.341 1.00 93.56 117 GLY A CA 1
ATOM 897 C C . GLY A 1 117 ? -18.518 -7.383 7.349 1.00 93.56 117 GLY A C 1
ATOM 898 O O . GLY A 1 117 ? -18.795 -7.489 6.150 1.00 93.56 117 GLY A O 1
ATOM 899 N N . VAL A 1 118 ? -17.818 -6.346 7.816 1.00 95.75 118 VAL A N 1
ATOM 900 C CA . VAL A 1 118 ? -17.265 -5.267 6.991 1.00 95.75 118 VAL A CA 1
ATOM 901 C C . VAL A 1 118 ? -15.945 -5.722 6.372 1.00 95.75 118 VAL A C 1
ATOM 903 O O . VAL A 1 118 ? -14.982 -6.071 7.053 1.00 95.75 118 VAL A O 1
ATOM 906 N N . ALA A 1 119 ? -15.848 -5.671 5.043 1.00 95.81 119 ALA A N 1
ATOM 907 C CA . ALA A 1 119 ? -14.603 -6.023 4.369 1.00 95.81 119 ALA A CA 1
ATOM 908 C C . ALA A 1 119 ? -13.575 -4.889 4.516 1.00 95.81 119 ALA A C 1
ATOM 910 O O . ALA A 1 119 ? -13.720 -3.835 3.895 1.00 95.81 119 ALA A O 1
ATOM 911 N N . PHE A 1 120 ? -12.535 -5.121 5.316 1.00 98.19 120 PHE A N 1
ATOM 912 C CA . PHE A 1 120 ? -11.481 -4.149 5.601 1.00 98.19 120 PHE A CA 1
ATOM 913 C C . PHE A 1 120 ? -10.254 -4.328 4.698 1.00 98.19 120 PHE A C 1
ATOM 915 O O . PHE A 1 120 ? -9.712 -5.423 4.600 1.00 98.19 120 PHE A O 1
ATOM 922 N N . TYR A 1 121 ? -9.792 -3.255 4.059 1.00 98.31 121 TYR A N 1
ATOM 923 C CA . TYR A 1 121 ? -8.660 -3.236 3.134 1.00 98.31 121 TYR A CA 1
ATOM 924 C C . TYR A 1 121 ? -7.657 -2.128 3.509 1.00 98.31 121 TYR A C 1
ATOM 926 O O . TYR A 1 121 ? -7.726 -1.013 2.982 1.00 98.31 121 TYR A O 1
ATOM 934 N N . PRO A 1 122 ? -6.684 -2.405 4.391 1.00 98.31 122 PRO A N 1
ATOM 935 C CA . PRO A 1 122 ? -5.544 -1.520 4.604 1.00 98.31 122 PRO A CA 1
ATOM 936 C C . PRO A 1 122 ? -4.769 -1.328 3.299 1.00 98.31 122 PRO A C 1
ATOM 938 O O . PRO A 1 122 ? -4.394 -2.299 2.637 1.00 98.31 122 PRO A O 1
ATOM 941 N N . ALA A 1 123 ? -4.572 -0.075 2.902 1.00 98.12 123 ALA A N 1
ATOM 942 C CA . ALA A 1 123 ? -3.993 0.285 1.617 1.00 98.12 123 ALA A CA 1
ATOM 943 C C . ALA A 1 123 ? -2.478 0.482 1.685 1.00 98.12 123 ALA A C 1
ATOM 945 O O . ALA A 1 123 ? -1.961 1.053 2.643 1.00 98.12 123 ALA A O 1
ATOM 946 N N . VAL A 1 124 ? -1.767 0.017 0.661 1.00 97.62 124 VAL A N 1
ATOM 947 C CA . VAL A 1 124 ? -0.302 0.044 0.596 1.00 97.62 124 VAL A CA 1
ATOM 948 C C . VAL A 1 124 ? 0.189 0.219 -0.845 1.00 97.62 124 VAL A C 1
ATOM 950 O O . VAL A 1 124 ? -0.383 -0.346 -1.786 1.00 97.62 124 VAL A O 1
ATOM 953 N N . ASP A 1 125 ? 1.265 0.991 -0.991 1.00 95.94 125 ASP A N 1
ATOM 954 C CA . ASP A 1 125 ? 2.010 1.212 -2.231 1.00 95.94 125 ASP A CA 1
ATOM 955 C C . ASP A 1 125 ? 3.321 0.410 -2.231 1.00 95.94 125 ASP A C 1
ATOM 957 O O . ASP A 1 125 ? 4.024 0.328 -1.221 1.00 95.94 125 ASP A O 1
ATOM 961 N N . PHE A 1 126 ? 3.682 -0.179 -3.373 1.00 96.56 126 PHE A N 1
ATOM 962 C CA . PHE A 1 126 ? 4.926 -0.946 -3.531 1.00 96.56 126 PHE A CA 1
ATOM 963 C C . PHE A 1 126 ? 5.792 -0.451 -4.688 1.00 96.56 126 PHE A C 1
ATOM 965 O O . PHE A 1 126 ? 7.020 -0.501 -4.614 1.00 96.56 126 PHE A O 1
ATOM 972 N N . MET A 1 127 ? 5.174 -0.015 -5.779 1.00 96.12 127 MET A N 1
ATOM 973 C CA . MET A 1 127 ? 5.852 0.325 -7.026 1.00 96.12 127 MET A CA 1
ATOM 974 C C . MET A 1 127 ? 6.525 1.698 -6.979 1.00 96.12 127 MET A C 1
ATOM 976 O O . MET A 1 127 ? 7.505 1.909 -7.703 1.00 96.12 127 MET A O 1
ATOM 980 N N . LEU A 1 128 ? 6.043 2.611 -6.135 1.00 95.50 128 LEU A N 1
ATOM 981 C CA . LEU A 1 128 ? 6.695 3.886 -5.845 1.00 95.50 128 LEU A CA 1
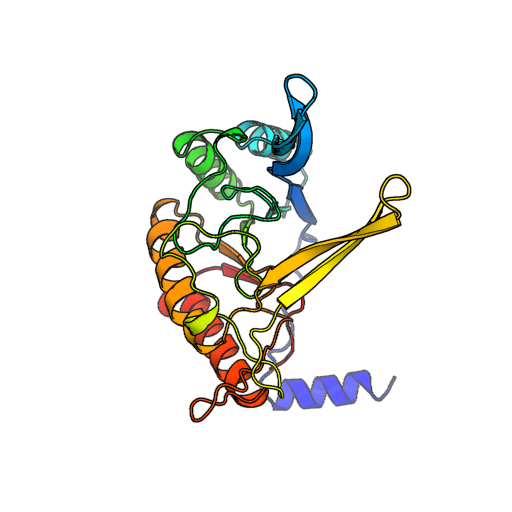ATOM 982 C C . LEU A 1 128 ? 7.232 3.913 -4.413 1.00 95.50 128 LEU A C 1
ATOM 984 O O . LEU A 1 128 ? 6.520 3.647 -3.454 1.00 95.50 128 LEU A O 1
ATOM 988 N N . VAL A 1 129 ? 8.503 4.284 -4.262 1.00 95.69 129 VAL A N 1
ATOM 989 C CA . VAL A 1 129 ? 9.156 4.407 -2.954 1.00 95.69 129 VAL A CA 1
ATOM 990 C C . VAL A 1 129 ? 9.351 5.881 -2.621 1.00 95.69 129 VAL A C 1
ATOM 992 O O . VAL A 1 129 ? 10.154 6.568 -3.259 1.00 95.69 129 VAL A O 1
ATOM 995 N N . HIS A 1 130 ? 8.618 6.347 -1.610 1.00 92.81 130 HIS A N 1
ATOM 996 C CA . HIS A 1 130 ? 8.602 7.747 -1.164 1.00 92.81 130 HIS A CA 1
ATOM 997 C C . HIS A 1 130 ? 9.663 8.029 -0.102 1.00 92.81 130 HIS A C 1
ATOM 999 O O . HIS A 1 130 ? 10.369 9.031 -0.158 1.00 92.81 130 HIS A O 1
ATOM 1005 N N . ALA A 1 131 ? 9.809 7.107 0.846 1.00 92.44 131 ALA A N 1
ATOM 1006 C CA . ALA A 1 131 ? 10.792 7.180 1.912 1.00 92.44 131 ALA A CA 1
ATOM 1007 C C . ALA A 1 131 ? 11.336 5.784 2.232 1.00 92.44 131 ALA A C 1
ATOM 1009 O O . ALA A 1 131 ? 10.691 4.766 1.984 1.00 92.44 131 ALA A O 1
ATOM 1010 N N . SER A 1 132 ? 12.535 5.718 2.808 1.00 94.31 132 SER A N 1
ATOM 1011 C CA . SER A 1 132 ? 13.156 4.454 3.211 1.00 94.31 132 SER A CA 1
ATOM 1012 C C . SER A 1 132 ? 14.034 4.637 4.438 1.00 94.31 132 SER A C 1
ATOM 1014 O O . SER A 1 132 ? 14.774 5.618 4.520 1.00 94.31 132 SER A O 1
ATOM 1016 N N . LYS A 1 133 ? 14.028 3.661 5.350 1.00 93.75 133 LYS A N 1
ATOM 1017 C CA . LYS A 1 133 ? 15.062 3.559 6.387 1.00 93.75 133 LYS A CA 1
ATOM 1018 C C . LYS A 1 133 ? 16.324 2.899 5.828 1.00 93.75 133 LYS A C 1
ATOM 1020 O O . LYS A 1 133 ? 16.304 2.247 4.781 1.00 93.75 133 LYS A O 1
ATOM 1025 N N . LEU A 1 134 ? 17.437 3.075 6.540 1.00 92.75 134 LEU A N 1
ATOM 1026 C CA . LEU A 1 134 ? 18.738 2.555 6.133 1.00 92.75 134 LEU A CA 1
ATOM 1027 C C . LEU A 1 134 ? 18.679 1.037 5.900 1.00 92.75 134 LEU A C 1
ATOM 1029 O O . LEU A 1 134 ? 18.369 0.271 6.806 1.00 92.75 134 LEU A O 1
ATOM 1033 N N . GLY A 1 135 ? 19.015 0.616 4.680 1.00 91.50 135 GLY A N 1
ATOM 1034 C CA . GLY A 1 135 ? 19.092 -0.795 4.298 1.00 91.50 135 GLY A CA 1
ATOM 1035 C C . GLY A 1 135 ? 17.793 -1.414 3.776 1.00 91.50 135 GLY A C 1
ATOM 1036 O O . GLY A 1 135 ? 17.866 -2.505 3.223 1.00 91.50 135 GLY A O 1
ATOM 1037 N N . GLU A 1 136 ? 16.648 -0.734 3.879 1.00 93.69 136 GLU A N 1
ATOM 1038 C CA . GLU A 1 136 ? 15.354 -1.262 3.403 1.00 93.69 136 GLU A CA 1
ATOM 1039 C C . GLU A 1 136 ? 15.138 -1.045 1.902 1.00 93.69 136 GLU A C 1
ATOM 1041 O O . GLU A 1 136 ? 14.440 -1.817 1.247 1.00 93.69 136 GLU A O 1
ATOM 1046 N N . PHE A 1 137 ? 15.770 -0.005 1.360 1.00 96.62 137 PHE A N 1
ATOM 1047 C CA . PHE A 1 137 ? 15.796 0.297 -0.062 1.00 96.62 137 PHE A CA 1
ATOM 1048 C C . PHE A 1 137 ? 17.129 0.944 -0.436 1.00 96.62 137 PHE A C 1
ATOM 1050 O O . PHE A 1 137 ? 17.679 1.773 0.296 1.00 96.62 137 PHE A O 1
ATOM 1057 N N . ARG A 1 138 ? 17.662 0.573 -1.598 1.00 95.94 138 ARG A N 1
ATOM 1058 C CA . ARG A 1 138 ? 18.885 1.130 -2.175 1.00 95.94 138 ARG A CA 1
ATOM 1059 C C . ARG A 1 138 ? 18.636 1.459 -3.639 1.00 95.94 138 ARG A C 1
ATOM 1061 O O . ARG A 1 138 ? 18.648 0.563 -4.476 1.00 95.94 138 ARG A O 1
ATOM 1068 N N . GLY A 1 139 ? 18.534 2.743 -3.986 1.00 94.88 139 GLY A N 1
ATOM 1069 C CA . GLY A 1 139 ? 18.272 3.175 -5.370 1.00 94.88 139 GLY A CA 1
ATOM 1070 C C . GLY A 1 139 ? 19.225 2.562 -6.409 1.00 94.88 139 GLY A C 1
ATOM 1071 O O . GLY A 1 139 ? 18.826 2.221 -7.520 1.00 94.88 139 GLY A O 1
ATOM 1072 N N . ARG A 1 140 ? 20.482 2.288 -6.030 1.00 94.12 140 ARG A N 1
ATOM 1073 C CA . ARG A 1 140 ? 21.445 1.608 -6.911 1.00 94.12 140 ARG A CA 1
ATOM 1074 C C . ARG A 1 140 ? 20.993 0.204 -7.342 1.00 94.12 140 ARG A C 1
ATOM 1076 O O . ARG A 1 140 ? 21.208 -0.125 -8.511 1.00 94.12 140 ARG A O 1
ATOM 1083 N N . SER A 1 141 ? 20.451 -0.604 -6.426 1.00 93.56 141 SER A N 1
ATOM 1084 C CA . SER A 1 141 ? 20.098 -2.017 -6.650 1.00 93.56 141 SER A CA 1
ATOM 1085 C C . SER A 1 141 ? 18.601 -2.262 -6.812 1.00 93.56 141 SER A C 1
ATOM 1087 O O . SER A 1 141 ? 18.229 -3.203 -7.512 1.00 93.56 141 SER A O 1
ATOM 1089 N N . ASP A 1 142 ? 17.759 -1.408 -6.242 1.00 96.81 142 ASP A N 1
ATOM 1090 C CA . ASP A 1 142 ? 16.333 -1.688 -6.059 1.00 96.81 142 ASP A CA 1
ATOM 1091 C C . ASP A 1 142 ? 15.451 -0.785 -6.926 1.00 96.81 142 ASP A C 1
ATOM 1093 O O . ASP A 1 142 ? 14.314 -1.152 -7.213 1.00 96.81 142 ASP A O 1
ATOM 1097 N N . ALA A 1 143 ? 15.970 0.355 -7.399 1.00 97.38 143 ALA A N 1
ATOM 1098 C CA . ALA A 1 143 ? 15.260 1.178 -8.370 1.00 97.38 143 ALA A CA 1
ATOM 1099 C C . ALA A 1 143 ? 15.377 0.593 -9.785 1.00 97.38 143 ALA A C 1
ATOM 1101 O O . ALA A 1 143 ? 16.431 0.080 -10.191 1.00 97.38 143 ALA A O 1
ATOM 1102 N N . SER A 1 144 ? 14.301 0.740 -10.551 1.00 97.62 144 SER A N 1
ATOM 1103 C CA . SER A 1 144 ? 14.301 0.575 -12.002 1.00 97.62 144 SER A CA 1
ATOM 1104 C C . SER A 1 144 ? 15.290 1.540 -12.661 1.00 97.62 144 SER A C 1
ATOM 1106 O O . SER A 1 144 ? 15.679 2.565 -12.089 1.00 97.62 144 SER A O 1
ATOM 1108 N N . ARG A 1 145 ? 15.703 1.227 -13.887 1.00 97.56 145 ARG A N 1
ATOM 1109 C CA . ARG A 1 145 ? 16.554 2.087 -14.713 1.00 97.56 145 ARG A CA 1
ATOM 1110 C C . ARG A 1 145 ? 15.811 2.571 -15.952 1.00 97.56 145 ARG A C 1
ATOM 1112 O O . ARG A 1 145 ? 15.172 1.773 -16.634 1.00 97.56 145 ARG A O 1
ATOM 1119 N N . PHE A 1 146 ? 15.952 3.856 -16.272 1.00 96.44 146 PHE A N 1
ATOM 1120 C CA . PHE A 1 146 ? 15.546 4.403 -17.571 1.00 96.44 146 PHE A CA 1
ATOM 1121 C C . PHE A 1 146 ? 16.439 3.863 -18.701 1.00 96.44 146 PHE A C 1
ATOM 1123 O O . PHE A 1 146 ? 17.509 3.314 -18.444 1.00 96.44 146 PHE A O 1
ATOM 1130 N N . LEU A 1 147 ? 16.044 4.071 -19.964 1.00 94.75 147 LEU A N 1
ATOM 1131 C CA . LEU A 1 147 ? 16.815 3.650 -21.150 1.00 94.75 147 LEU A CA 1
ATOM 1132 C C . LEU A 1 147 ? 18.256 4.192 -21.168 1.00 94.75 147 LEU A C 1
ATOM 1134 O O . LEU A 1 147 ? 19.174 3.519 -21.625 1.00 94.75 147 LEU A O 1
ATOM 1138 N N . ASN A 1 148 ? 18.470 5.391 -20.623 1.00 94.56 148 ASN A N 1
ATOM 1139 C CA . ASN A 1 148 ? 19.793 6.003 -20.454 1.00 94.56 148 ASN A CA 1
ATOM 1140 C C . ASN A 1 148 ? 20.578 5.448 -19.240 1.00 94.56 148 ASN A C 1
ATOM 1142 O O . ASN A 1 148 ? 21.635 5.976 -18.898 1.00 94.56 148 ASN A O 1
ATOM 1146 N N . ARG A 1 149 ? 20.067 4.401 -18.579 1.00 92.50 149 ARG A N 1
ATOM 1147 C CA . ARG A 1 149 ? 20.640 3.700 -17.417 1.00 92.50 149 ARG A CA 1
ATOM 1148 C C . ARG A 1 149 ? 20.703 4.514 -16.121 1.00 92.50 149 ARG A C 1
ATOM 1150 O O . ARG A 1 149 ? 21.299 4.054 -15.135 1.00 92.50 149 ARG A O 1
ATOM 1157 N N . THR A 1 150 ? 20.076 5.688 -16.059 1.00 96.19 150 THR A N 1
ATOM 1158 C CA . THR A 1 150 ? 19.931 6.414 -14.790 1.00 96.19 150 THR A CA 1
ATOM 1159 C C . THR A 1 150 ? 18.887 5.733 -13.904 1.00 96.19 150 THR A C 1
ATOM 1161 O O . THR A 1 150 ? 18.019 5.005 -14.386 1.00 96.19 150 THR A O 1
ATOM 1164 N N . GLN A 1 151 ? 19.019 5.899 -12.585 1.00 96.62 151 GLN A N 1
ATOM 1165 C CA . GLN A 1 151 ? 18.026 5.397 -11.631 1.00 96.62 151 GLN A CA 1
ATOM 1166 C C . GLN A 1 151 ? 16.702 6.127 -11.866 1.00 96.62 151 GLN A C 1
ATOM 1168 O O . GLN A 1 151 ? 16.691 7.349 -12.013 1.00 96.62 151 GLN A O 1
ATOM 1173 N N . ALA A 1 152 ? 15.610 5.373 -11.943 1.00 96.06 152 ALA A N 1
ATOM 1174 C CA . ALA A 1 152 ? 14.307 5.916 -12.266 1.00 96.06 152 ALA A CA 1
ATOM 1175 C C . ALA A 1 152 ? 13.684 6.593 -11.041 1.00 96.06 152 ALA A C 1
ATOM 1177 O O . ALA A 1 152 ? 13.437 5.957 -10.013 1.00 96.06 152 ALA A O 1
ATOM 1178 N N . GLN A 1 153 ? 13.425 7.888 -11.190 1.00 94.31 153 GLN A N 1
ATOM 1179 C CA . GLN A 1 153 ? 12.665 8.713 -10.263 1.00 94.31 153 GLN A CA 1
ATOM 1180 C C . GLN A 1 153 ? 11.555 9.413 -11.036 1.00 94.31 153 GLN A C 1
ATOM 1182 O O . GLN A 1 153 ? 11.752 9.805 -12.189 1.00 94.31 153 GLN A O 1
ATOM 1187 N N . VAL A 1 154 ? 10.402 9.560 -10.398 1.00 90.88 154 VAL A N 1
ATOM 1188 C CA . VAL A 1 154 ? 9.256 10.296 -10.932 1.00 90.88 154 VAL A CA 1
ATOM 1189 C C . VAL A 1 154 ? 8.871 11.399 -9.961 1.00 90.88 154 VAL A C 1
ATOM 1191 O O . VAL A 1 154 ? 8.888 11.193 -8.746 1.00 90.88 154 VAL A O 1
ATOM 1194 N N . ASP A 1 155 ? 8.539 12.570 -10.496 1.00 86.19 155 ASP A N 1
ATOM 1195 C CA . ASP A 1 155 ? 8.006 13.671 -9.701 1.00 86.19 155 ASP A CA 1
ATOM 1196 C C . ASP A 1 155 ? 6.523 13.392 -9.417 1.00 86.19 155 ASP A C 1
ATOM 1198 O O . ASP A 1 155 ? 5.749 13.134 -10.341 1.00 86.19 155 ASP A O 1
ATOM 1202 N N . ARG A 1 156 ? 6.126 13.423 -8.143 1.00 71.62 156 ARG A N 1
ATOM 1203 C CA . ARG A 1 156 ? 4.726 13.248 -7.726 1.00 71.62 156 ARG A CA 1
ATOM 1204 C C . ARG A 1 156 ? 3.941 14.549 -7.733 1.00 71.62 156 ARG A C 1
ATOM 1206 O O . ARG A 1 156 ? 2.757 14.555 -8.046 1.00 71.62 156 ARG A O 1
ATOM 1213 N N . GLU A 1 157 ? 4.610 15.632 -7.367 1.00 64.94 157 GLU A N 1
ATOM 1214 C CA . GLU A 1 157 ? 4.022 16.956 -7.246 1.00 64.94 157 GLU A CA 1
ATOM 1215 C C . GLU A 1 157 ? 4.912 17.981 -7.933 1.00 64.94 157 GLU A C 1
ATOM 1217 O O . GLU A 1 157 ? 6.143 17.921 -7.862 1.00 64.94 157 GLU A O 1
ATOM 1222 N N . TYR A 1 158 ? 4.249 18.935 -8.579 1.00 55.69 158 TYR A N 1
ATOM 1223 C CA . TYR A 1 158 ? 4.856 20.124 -9.150 1.00 55.69 158 TYR A CA 1
ATOM 1224 C C . TYR A 1 158 ? 4.363 21.324 -8.352 1.00 55.69 158 TYR A C 1
ATOM 1226 O O . TYR A 1 158 ? 3.369 21.951 -8.715 1.00 55.69 158 TYR A O 1
ATOM 1234 N N . VAL A 1 159 ? 5.043 21.636 -7.249 1.00 58.03 159 VAL A N 1
ATOM 1235 C CA . VAL A 1 159 ? 4.759 22.865 -6.504 1.00 58.03 159 VAL A CA 1
ATOM 1236 C C . VAL A 1 159 ? 5.767 23.916 -6.938 1.00 58.03 159 VAL A C 1
ATOM 1238 O O . VAL A 1 159 ? 6.957 23.828 -6.632 1.00 58.03 159 VAL A O 1
ATOM 1241 N N . PHE A 1 160 ? 5.292 24.910 -7.688 1.00 58.97 160 PHE A N 1
ATOM 1242 C CA . PHE A 1 160 ? 6.064 26.123 -7.919 1.00 58.97 160 PHE A CA 1
ATOM 1243 C C 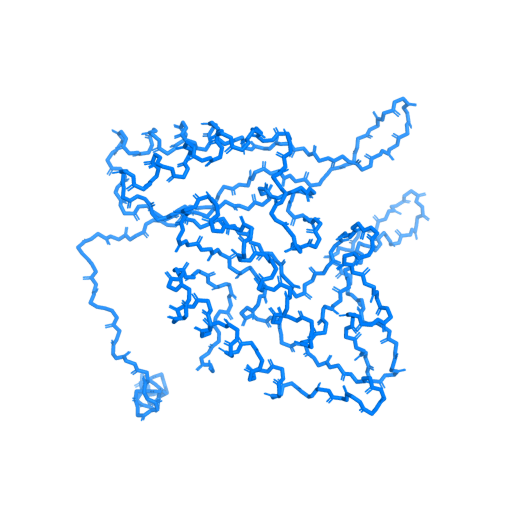. PHE A 1 160 ? 6.074 26.934 -6.624 1.00 58.97 160 PHE A C 1
ATOM 1245 O O . PHE A 1 160 ? 5.019 27.343 -6.142 1.00 58.97 160 PHE A O 1
ATOM 1252 N N . SER A 1 161 ? 7.259 27.158 -6.061 1.00 60.34 161 SER A N 1
ATOM 1253 C CA . SER A 1 161 ? 7.450 28.055 -4.928 1.00 60.34 161 SER A CA 1
ATOM 1254 C C . SER A 1 161 ? 7.685 29.473 -5.458 1.00 60.34 161 SER A C 1
ATOM 1256 O O . SER A 1 161 ? 8.782 29.762 -5.940 1.00 60.34 161 SER A O 1
ATOM 1258 N N . PRO A 1 162 ? 6.708 30.397 -5.368 1.00 61.62 162 PRO A N 1
ATOM 1259 C CA . PRO A 1 162 ? 6.901 31.771 -5.832 1.00 61.62 162 PRO A CA 1
ATOM 1260 C C . PRO A 1 162 ? 7.957 32.529 -5.014 1.00 61.62 162 PRO A C 1
ATOM 1262 O O . PRO A 1 162 ? 8.537 33.490 -5.508 1.00 61.62 162 PRO A O 1
ATOM 1265 N N . MET A 1 163 ? 8.240 32.085 -3.785 1.00 66.69 163 MET A N 1
ATOM 1266 C CA . MET A 1 163 ? 9.229 32.702 -2.899 1.00 66.69 163 MET A CA 1
ATOM 1267 C C . MET A 1 163 ? 10.673 32.354 -3.283 1.00 66.69 163 MET A C 1
ATOM 1269 O O . MET A 1 163 ? 11.554 33.197 -3.146 1.00 66.69 163 MET A O 1
ATOM 1273 N N . THR A 1 164 ? 10.920 31.139 -3.781 1.00 68.50 164 THR A N 1
ATOM 1274 C CA . THR A 1 164 ? 12.259 30.709 -4.226 1.00 68.50 164 THR A CA 1
ATOM 1275 C C . THR A 1 164 ? 12.406 30.689 -5.747 1.00 68.50 164 THR A C 1
ATOM 1277 O O . THR A 1 164 ? 13.513 30.540 -6.245 1.00 68.50 164 THR A O 1
ATOM 1280 N N . SER A 1 165 ? 11.313 30.873 -6.499 1.00 70.88 165 SER A N 1
ATOM 1281 C CA . SER A 1 165 ? 11.249 30.646 -7.953 1.00 70.88 165 SER A CA 1
ATOM 1282 C C . SER A 1 165 ? 11.713 29.242 -8.372 1.00 70.88 165 SER A C 1
ATOM 1284 O O . SER A 1 165 ? 12.132 29.031 -9.509 1.00 70.88 165 SER A O 1
ATOM 1286 N N . GLU A 1 166 ? 11.620 28.269 -7.463 1.00 64.31 166 GLU A N 1
ATOM 1287 C CA . GLU A 1 166 ? 12.019 26.883 -7.694 1.00 64.31 166 GLU A CA 1
ATOM 1288 C C . GLU A 1 166 ? 10.803 25.958 -7.747 1.00 64.31 166 GLU A C 1
ATOM 1290 O O . GLU A 1 166 ? 9.770 26.192 -7.114 1.00 64.31 166 GLU A O 1
ATOM 1295 N N . ILE A 1 167 ? 10.947 24.869 -8.499 1.00 64.25 167 ILE A N 1
ATOM 1296 C CA . ILE A 1 167 ? 9.995 23.762 -8.487 1.00 64.25 167 ILE A CA 1
ATOM 1297 C C . ILE A 1 167 ? 10.439 22.808 -7.384 1.00 64.25 167 ILE A C 1
ATOM 1299 O O . ILE A 1 167 ? 11.475 22.150 -7.515 1.00 64.25 167 ILE A O 1
ATOM 1303 N N . VAL A 1 168 ? 9.645 22.706 -6.322 1.00 63.97 168 VAL A N 1
ATOM 1304 C CA . VAL A 1 168 ? 9.828 21.657 -5.320 1.00 63.97 168 VAL A CA 1
ATOM 1305 C C . VAL A 1 168 ? 9.402 20.344 -5.966 1.00 63.97 168 VAL A C 1
ATOM 1307 O O . VAL A 1 168 ? 8.236 20.161 -6.313 1.00 63.97 168 VAL A O 1
ATOM 1310 N N . ARG A 1 169 ? 10.369 19.446 -6.176 1.00 66.12 169 ARG A N 1
ATOM 1311 C CA . ARG A 1 169 ? 10.133 18.120 -6.754 1.00 66.12 169 ARG A CA 1
ATOM 1312 C C . ARG A 1 169 ? 10.049 17.099 -5.637 1.00 66.12 169 ARG A C 1
ATOM 1314 O O . ARG A 1 169 ? 11.066 16.722 -5.057 1.00 66.12 169 ARG A O 1
ATOM 1321 N N . ASN A 1 170 ? 8.839 16.634 -5.355 1.00 76.69 170 ASN A N 1
ATOM 1322 C CA . ASN A 1 170 ? 8.650 15.499 -4.465 1.00 76.69 170 ASN A CA 1
ATOM 1323 C C . ASN A 1 170 ? 8.856 14.207 -5.268 1.00 76.69 170 ASN A C 1
ATOM 1325 O O . ASN A 1 170 ? 7.949 13.732 -5.956 1.00 76.69 170 ASN A O 1
ATOM 1329 N N . GLN A 1 171 ? 10.091 13.705 -5.270 1.00 87.00 171 GLN A N 1
ATOM 1330 C CA . GLN A 1 171 ? 10.493 12.575 -6.101 1.00 87.00 171 GLN A CA 1
ATOM 1331 C C . GLN A 1 171 ? 10.273 11.247 -5.399 1.00 87.00 171 GLN A C 1
ATOM 1333 O O . GLN A 1 171 ? 10.609 11.071 -4.233 1.00 87.00 171 GLN A O 1
ATOM 1338 N N . SER A 1 172 ? 9.757 10.277 -6.143 1.00 93.06 172 SER A N 1
ATOM 1339 C CA . SER A 1 172 ? 9.683 8.885 -5.708 1.00 93.06 172 SER A CA 1
ATOM 1340 C C . SER A 1 172 ? 10.540 8.016 -6.594 1.00 93.06 172 SER A C 1
ATOM 1342 O O . SER A 1 172 ? 10.570 8.187 -7.815 1.00 93.06 172 SER A O 1
ATOM 1344 N N . TRP A 1 173 ? 11.231 7.064 -5.980 1.00 96.19 173 TRP A N 1
ATOM 1345 C CA . TRP A 1 173 ? 11.926 6.044 -6.744 1.00 96.19 173 TRP A CA 1
ATOM 1346 C C . TRP A 1 173 ? 10.918 5.079 -7.346 1.00 96.19 173 TRP A C 1
ATOM 1348 O O . TRP A 1 173 ? 9.937 4.706 -6.708 1.00 96.19 173 TRP A O 1
ATOM 1358 N N . VAL A 1 174 ? 11.197 4.637 -8.564 1.00 97.00 174 VAL A N 1
ATOM 1359 C CA . VAL A 1 174 ? 10.416 3.598 -9.227 1.00 97.00 174 VAL A CA 1
ATOM 1360 C C . VAL A 1 174 ? 11.019 2.247 -8.861 1.00 97.00 174 VAL A C 1
ATOM 1362 O O . VAL A 1 174 ? 12.170 1.977 -9.213 1.00 97.00 174 VAL A O 1
ATOM 1365 N N . LEU A 1 175 ? 10.273 1.390 -8.166 1.00 97.50 175 LEU A N 1
ATOM 1366 C CA . LEU A 1 175 ? 10.747 0.062 -7.773 1.00 97.50 175 LEU A CA 1
ATOM 1367 C C . LEU A 1 175 ? 11.036 -0.796 -9.016 1.00 97.50 175 LEU A C 1
ATOM 1369 O O . LEU A 1 175 ? 10.277 -0.794 -9.989 1.00 97.50 175 LEU A O 1
ATOM 1373 N N . SER A 1 176 ? 12.146 -1.533 -8.994 1.00 97.06 176 SER A N 1
ATOM 1374 C CA . SER A 1 176 ? 12.440 -2.573 -9.983 1.00 97.06 176 SER A CA 1
ATOM 1375 C C . SER A 1 176 ? 11.507 -3.771 -9.782 1.00 97.06 176 SER A C 1
ATOM 1377 O O . SER A 1 176 ? 11.401 -4.255 -8.650 1.00 97.06 176 SER A O 1
ATOM 1379 N N . PRO A 1 177 ? 10.906 -4.335 -10.851 1.00 95.94 177 PRO A N 1
ATOM 1380 C CA . PRO A 1 177 ? 10.128 -5.576 -10.761 1.00 95.94 177 PRO A CA 1
ATOM 1381 C C . PRO A 1 177 ? 10.880 -6.719 -10.064 1.00 95.94 177 PRO A C 1
ATOM 1383 O O . PRO A 1 177 ? 10.272 -7.557 -9.407 1.00 95.94 177 PRO A O 1
ATOM 1386 N N . ARG A 1 178 ? 12.220 -6.706 -10.114 1.00 95.00 178 ARG A N 1
ATOM 1387 C CA . ARG A 1 178 ? 13.092 -7.669 -9.422 1.00 95.00 178 ARG A CA 1
ATOM 1388 C C . ARG A 1 178 ? 12.926 -7.682 -7.910 1.00 95.00 178 ARG A C 1
ATOM 1390 O O . ARG A 1 178 ? 13.157 -8.711 -7.285 1.00 95.00 178 ARG A O 1
ATOM 1397 N N . ARG A 1 179 ? 12.616 -6.527 -7.318 1.00 95.94 179 ARG A N 1
ATOM 1398 C CA . ARG A 1 179 ? 12.475 -6.373 -5.867 1.00 95.94 179 ARG A CA 1
ATOM 1399 C C . ARG A 1 179 ? 11.042 -6.647 -5.409 1.00 95.94 179 ARG A C 1
ATOM 1401 O O . ARG A 1 179 ? 10.857 -6.983 -4.242 1.00 95.94 179 ARG A O 1
ATOM 1408 N N . LEU A 1 180 ? 10.064 -6.573 -6.317 1.00 95.94 180 LEU A N 1
ATOM 1409 C CA . LEU A 1 180 ? 8.636 -6.629 -6.001 1.00 95.94 180 LEU A CA 1
ATOM 1410 C C . LEU A 1 180 ? 8.243 -7.881 -5.205 1.00 95.94 180 LEU A C 1
ATOM 1412 O O . LEU A 1 180 ? 7.687 -7.729 -4.124 1.00 95.94 180 LEU A O 1
ATOM 1416 N N . SER A 1 181 ? 8.580 -9.089 -5.683 1.00 94.38 181 SER A N 1
ATOM 1417 C CA . SER A 1 181 ? 8.210 -10.347 -4.997 1.00 94.38 181 SER A CA 1
ATOM 1418 C C . SER A 1 181 ? 8.734 -10.381 -3.566 1.00 94.38 181 SER A C 1
ATOM 1420 O O . SER A 1 181 ? 7.968 -10.493 -2.616 1.00 94.38 181 SER A O 1
ATOM 1422 N N . SER A 1 182 ? 10.042 -10.172 -3.404 1.00 95.06 182 SER A N 1
ATOM 1423 C CA . SER A 1 182 ? 10.679 -10.200 -2.086 1.00 95.06 182 SER A CA 1
ATOM 1424 C C . SER A 1 182 ? 10.146 -9.126 -1.133 1.00 95.06 182 SER A C 1
ATOM 1426 O O . SER A 1 182 ? 9.986 -9.395 0.052 1.00 95.06 182 SER A O 1
ATOM 1428 N N . LEU A 1 183 ? 9.832 -7.925 -1.634 1.00 96.12 183 LEU A N 1
ATOM 1429 C CA . LEU A 1 183 ? 9.278 -6.849 -0.814 1.00 96.12 183 LEU A CA 1
ATOM 1430 C C . LEU A 1 183 ? 7.859 -7.185 -0.336 1.00 96.12 183 LEU A C 1
ATOM 1432 O O . LEU A 1 183 ? 7.538 -6.982 0.831 1.00 96.12 183 LEU A O 1
ATOM 1436 N N . LEU A 1 184 ? 7.028 -7.743 -1.218 1.00 95.19 184 LEU A N 1
ATOM 1437 C CA . LEU A 1 184 ? 5.677 -8.180 -0.875 1.00 95.19 184 LEU A CA 1
ATOM 1438 C C . LEU A 1 184 ? 5.674 -9.373 0.086 1.00 95.19 184 LEU A C 1
ATOM 1440 O O . LEU A 1 184 ? 4.861 -9.410 1.003 1.00 95.19 184 LEU A O 1
ATOM 1444 N N . GLU A 1 185 ? 6.607 -10.313 -0.054 1.00 93.62 185 GLU A N 1
ATOM 1445 C CA . GLU A 1 185 ? 6.781 -11.422 0.893 1.00 93.62 185 GLU A CA 1
ATOM 1446 C C . GLU A 1 185 ? 7.270 -10.959 2.273 1.00 93.62 185 GLU A C 1
ATOM 1448 O O . GLU A 1 185 ? 6.906 -11.543 3.296 1.00 93.62 185 GLU A O 1
ATOM 1453 N N . GLU A 1 186 ? 8.134 -9.943 2.325 1.00 95.12 186 GLU A N 1
ATOM 1454 C CA . GLU A 1 186 ? 8.557 -9.292 3.569 1.00 95.12 186 GLU A CA 1
ATOM 1455 C C . GLU A 1 186 ? 7.376 -8.594 4.256 1.00 95.12 186 GLU A C 1
ATOM 1457 O O . GLU A 1 186 ? 7.123 -8.869 5.429 1.00 95.12 186 GLU A O 1
ATOM 1462 N N . PHE A 1 187 ? 6.605 -7.793 3.512 1.00 96.50 187 PHE A N 1
ATOM 1463 C CA . PHE A 1 187 ? 5.377 -7.166 4.004 1.00 96.50 187 PHE A CA 1
ATOM 1464 C C . PHE A 1 187 ? 4.380 -8.200 4.533 1.00 96.50 187 PHE A C 1
ATOM 1466 O O . PHE A 1 187 ? 3.933 -8.106 5.673 1.00 96.50 187 PHE A O 1
ATOM 1473 N N . ALA A 1 188 ? 4.048 -9.204 3.716 1.00 94.56 188 ALA A N 1
ATOM 1474 C CA . ALA A 1 188 ? 2.987 -10.155 4.015 1.00 94.56 188 ALA A CA 1
ATOM 1475 C C . ALA A 1 188 ? 3.277 -10.974 5.281 1.00 94.56 188 ALA A C 1
ATOM 1477 O O . ALA A 1 188 ? 2.373 -11.196 6.076 1.00 94.56 188 ALA A O 1
ATOM 1478 N N . ARG A 1 189 ? 4.541 -11.360 5.517 1.00 93.69 189 ARG A N 1
ATOM 1479 C CA . ARG A 1 189 ? 4.945 -12.077 6.743 1.00 93.69 189 ARG A CA 1
ATOM 1480 C C . ARG A 1 189 ? 4.642 -11.300 8.021 1.00 93.69 189 ARG A C 1
ATOM 1482 O O . ARG A 1 189 ? 4.254 -11.902 9.013 1.00 93.69 189 ARG A O 1
ATOM 1489 N N . ASP A 1 190 ? 4.859 -9.990 8.003 1.00 94.25 190 ASP A N 1
ATOM 1490 C CA . ASP A 1 190 ? 4.584 -9.127 9.153 1.00 94.25 190 ASP A CA 1
ATOM 1491 C C . ASP A 1 190 ? 3.092 -8.763 9.217 1.00 94.25 190 ASP A C 1
ATOM 1493 O O . ASP A 1 190 ? 2.515 -8.619 10.289 1.00 94.25 190 ASP A O 1
ATOM 1497 N N . TYR A 1 191 ? 2.432 -8.679 8.063 1.00 96.00 191 TYR A N 1
ATOM 1498 C CA . TYR A 1 191 ? 1.005 -8.398 7.954 1.00 96.00 191 TYR A CA 1
ATOM 1499 C C . TYR A 1 191 ? 0.114 -9.507 8.532 1.00 96.00 191 TYR A C 1
ATOM 1501 O O . TYR A 1 191 ? -0.923 -9.211 9.129 1.00 96.00 191 TYR A O 1
ATOM 1509 N N . ASP A 1 192 ? 0.544 -10.770 8.431 1.00 93.38 192 ASP A N 1
ATOM 1510 C CA . ASP A 1 192 ? -0.192 -11.940 8.930 1.00 93.38 192 ASP A CA 1
ATOM 1511 C C . ASP A 1 192 ? -0.534 -11.839 10.433 1.00 93.38 192 ASP A C 1
ATOM 1513 O O . ASP A 1 192 ? -1.560 -12.364 10.872 1.00 93.38 192 ASP A O 1
ATOM 1517 N N . GLN A 1 193 ? 0.273 -11.120 11.230 1.00 94.06 193 GLN A N 1
ATOM 1518 C CA . GLN A 1 193 ? 0.044 -10.971 12.674 1.00 94.06 193 GLN A CA 1
ATOM 1519 C C . GLN A 1 193 ? -1.270 -10.243 13.009 1.00 94.06 193 GLN A C 1
ATOM 1521 O O . GLN A 1 193 ? -1.850 -10.490 14.064 1.00 94.06 193 GLN A O 1
ATOM 1526 N N . TYR A 1 194 ? -1.752 -9.383 12.103 1.00 95.31 194 TYR A N 1
ATOM 1527 C CA . TYR A 1 194 ? -2.961 -8.578 12.296 1.00 95.31 194 TYR A CA 1
ATOM 1528 C C . TYR A 1 194 ? -4.240 -9.273 11.825 1.00 95.31 194 TYR A C 1
ATOM 1530 O O . TYR A 1 194 ? -5.328 -8.754 12.047 1.00 95.31 194 TYR A O 1
ATOM 1538 N N . LYS A 1 195 ? -4.128 -10.437 11.166 1.00 94.62 195 LYS A N 1
ATOM 1539 C CA . LYS A 1 195 ? -5.260 -11.295 10.763 1.00 94.62 195 LYS A CA 1
ATOM 1540 C C . LYS A 1 195 ? -6.372 -10.606 9.951 1.00 94.62 195 LYS A C 1
ATOM 1542 O O . LYS A 1 195 ? -7.482 -11.117 9.891 1.00 94.62 195 LYS A O 1
ATOM 1547 N N . VAL A 1 196 ? -6.074 -9.501 9.264 1.00 96.19 196 VAL A N 1
ATOM 1548 C CA . VAL A 1 196 ? -7.053 -8.758 8.443 1.00 96.19 196 VAL A CA 1
ATOM 1549 C C . VAL A 1 196 ? -7.536 -9.581 7.236 1.00 96.19 196 VAL A C 1
ATOM 1551 O O . VAL A 1 196 ? -8.663 -9.432 6.764 1.00 96.19 196 VAL A O 1
ATOM 1554 N N . GLY A 1 197 ? -6.665 -10.444 6.696 1.00 94.50 197 GLY A N 1
ATOM 1555 C CA . GLY A 1 197 ? -6.982 -11.351 5.584 1.00 94.50 197 GLY A CA 1
ATOM 1556 C C . GLY A 1 197 ? -7.255 -10.662 4.240 1.00 94.50 197 GLY A C 1
ATOM 1557 O O . GLY A 1 197 ? -7.614 -11.325 3.266 1.00 94.50 197 GLY A O 1
ATOM 1558 N N . ARG A 1 198 ? -7.108 -9.335 4.162 1.00 97.56 198 ARG A N 1
ATOM 1559 C CA . ARG A 1 198 ? -7.432 -8.518 2.988 1.00 97.56 198 ARG A CA 1
ATOM 1560 C C . ARG A 1 198 ? -6.508 -7.311 2.891 1.00 97.56 198 ARG A C 1
ATOM 1562 O O . ARG A 1 198 ? -6.129 -6.771 3.912 1.00 97.56 198 ARG A O 1
ATOM 1569 N N . VAL A 1 199 ? -6.152 -6.867 1.687 1.00 97.56 199 VAL A N 1
ATOM 1570 C CA . VAL A 1 199 ? -5.234 -5.729 1.480 1.00 97.56 199 VAL A CA 1
ATOM 1571 C C . VAL A 1 199 ? -5.600 -4.947 0.219 1.00 97.56 199 VAL A C 1
ATOM 1573 O O . VAL A 1 199 ? -6.009 -5.534 -0.786 1.00 97.56 199 VAL A O 1
ATOM 1576 N N . ALA A 1 200 ? -5.451 -3.622 0.254 1.00 97.62 200 ALA A N 1
ATOM 1577 C CA . ALA A 1 200 ? -5.581 -2.773 -0.926 1.00 97.62 200 ALA A CA 1
ATOM 1578 C C . ALA A 1 200 ? -4.198 -2.457 -1.522 1.00 97.62 200 ALA A C 1
ATOM 1580 O O . ALA A 1 200 ? -3.368 -1.807 -0.896 1.00 97.62 200 ALA A O 1
ATOM 1581 N N . LEU A 1 201 ? -3.962 -2.896 -2.757 1.00 96.62 201 LEU A N 1
ATOM 1582 C CA . LEU A 1 201 ? -2.758 -2.611 -3.533 1.00 96.62 201 LEU A CA 1
ATOM 1583 C C . LEU A 1 201 ? -3.022 -1.395 -4.419 1.00 96.62 201 LEU A C 1
ATOM 1585 O O . LEU A 1 201 ? -3.764 -1.469 -5.409 1.00 96.62 201 LEU A O 1
ATOM 1589 N N . LYS A 1 202 ? -2.444 -0.261 -4.033 1.00 95.19 202 LYS A N 1
ATOM 1590 C CA . LYS A 1 202 ? -2.795 1.043 -4.596 1.00 95.19 202 LYS A CA 1
ATOM 1591 C C . LYS A 1 202 ? -2.064 1.369 -5.891 1.00 95.19 202 LYS A C 1
ATOM 1593 O O . LYS A 1 202 ? -2.626 2.123 -6.676 1.00 95.19 202 LYS A O 1
ATOM 1598 N N . ASP A 1 203 ? -0.915 0.758 -6.172 1.00 94.19 203 ASP A N 1
ATOM 1599 C CA . ASP A 1 203 ? -0.109 1.090 -7.354 1.00 94.19 203 ASP A CA 1
ATOM 1600 C C . ASP A 1 203 ? 0.311 -0.115 -8.224 1.00 94.19 203 ASP A C 1
ATOM 1602 O O . ASP A 1 203 ? 0.542 0.036 -9.426 1.00 94.19 203 ASP A O 1
ATOM 1606 N N . VAL A 1 204 ? 0.312 -1.331 -7.670 1.00 93.38 204 VAL A N 1
ATOM 1607 C CA . VAL A 1 204 ? 0.707 -2.579 -8.359 1.00 93.38 204 VAL A CA 1
ATOM 1608 C C . VAL A 1 204 ? -0.148 -2.885 -9.596 1.00 93.38 204 VAL A C 1
ATOM 1610 O O . VAL A 1 204 ? 0.340 -3.474 -10.560 1.00 93.38 204 VAL A O 1
ATOM 1613 N N . GLY A 1 205 ? -1.426 -2.494 -9.597 1.00 88.88 205 GLY A N 1
ATOM 1614 C CA . GLY A 1 205 ? -2.347 -2.820 -10.689 1.00 88.88 205 GLY A CA 1
ATOM 1615 C C . GLY A 1 205 ? -2.096 -2.056 -11.988 1.00 88.88 205 GLY A C 1
ATOM 1616 O O . GLY A 1 205 ? -2.364 -2.590 -13.067 1.00 88.88 205 GLY A O 1
ATOM 1617 N N . PHE A 1 206 ? -1.557 -0.835 -11.905 1.00 88.69 206 PHE A N 1
ATOM 1618 C CA . PHE A 1 206 ? -1.366 0.035 -13.070 1.00 88.69 206 PHE A CA 1
ATOM 1619 C C . PHE A 1 206 ? 0.082 0.476 -13.306 1.00 88.69 206 PHE A C 1
ATOM 1621 O O . PHE A 1 206 ? 0.421 0.844 -14.437 1.00 88.69 206 PHE A O 1
ATOM 1628 N N . LEU A 1 207 ? 0.958 0.421 -12.296 1.00 92.50 207 LEU A N 1
ATOM 1629 C CA . LEU A 1 207 ? 2.378 0.707 -12.475 1.00 92.50 207 LEU A CA 1
ATOM 1630 C C . LEU A 1 207 ? 3.127 -0.541 -12.922 1.00 92.50 207 LEU A C 1
ATOM 1632 O O . LEU A 1 207 ? 3.487 -1.417 -12.143 1.00 92.50 207 LEU A O 1
ATOM 1636 N N . LEU A 1 208 ? 3.397 -0.579 -14.223 1.00 92.81 208 LEU A N 1
ATOM 1637 C CA . LEU A 1 208 ? 4.098 -1.667 -14.882 1.00 92.81 208 LEU A CA 1
ATOM 1638 C C . LEU A 1 208 ? 5.464 -1.193 -15.390 1.00 92.81 208 LEU A C 1
ATOM 1640 O O . LEU A 1 208 ? 5.607 -0.762 -16.537 1.00 92.81 208 LEU A O 1
ATOM 1644 N N . ASN A 1 209 ? 6.461 -1.224 -14.511 1.00 93.44 209 ASN A N 1
ATOM 1645 C CA . ASN A 1 209 ? 7.755 -0.583 -14.748 1.00 93.44 209 ASN A CA 1
ATOM 1646 C C . ASN A 1 209 ? 8.747 -1.522 -15.447 1.00 93.44 209 ASN A C 1
ATOM 1648 O O . ASN A 1 209 ? 8.839 -2.697 -15.111 1.00 93.44 209 ASN A O 1
ATOM 1652 N N . SER A 1 210 ? 9.503 -1.004 -16.415 1.00 95.69 210 SER A N 1
ATOM 1653 C CA . SER A 1 210 ? 10.662 -1.694 -17.003 1.00 95.69 210 SER A CA 1
ATOM 1654 C C . SER A 1 210 ? 11.944 -1.322 -16.256 1.00 95.69 210 SER A C 1
ATOM 1656 O O . SER A 1 210 ? 12.015 -0.253 -15.653 1.00 95.69 210 SER A O 1
ATOM 1658 N N . ASP A 1 211 ? 12.969 -2.168 -16.339 1.00 97.56 211 ASP A N 1
ATOM 1659 C CA . ASP A 1 211 ? 14.284 -1.916 -15.740 1.00 97.56 211 ASP A CA 1
ATOM 1660 C C . ASP A 1 211 ? 15.380 -2.116 -16.793 1.00 97.56 211 ASP A C 1
ATOM 1662 O O . ASP A 1 211 ? 15.699 -3.244 -17.139 1.00 97.56 211 ASP A O 1
ATOM 1666 N N . PHE A 1 212 ? 15.974 -1.041 -17.320 1.00 97.19 212 PHE A N 1
ATOM 1667 C CA . PHE A 1 212 ? 17.035 -1.111 -18.343 1.00 97.19 212 PHE A CA 1
ATOM 1668 C C . PHE A 1 212 ? 18.447 -1.166 -17.744 1.00 97.19 212 PHE A C 1
ATOM 1670 O O . PHE A 1 212 ? 19.379 -0.475 -18.173 1.00 97.19 212 PHE A O 1
ATOM 1677 N N . ARG A 1 213 ? 18.609 -1.965 -16.691 1.00 94.56 213 ARG A N 1
ATOM 1678 C CA . ARG A 1 213 ? 19.907 -2.212 -16.067 1.00 94.56 213 ARG A CA 1
ATOM 1679 C C . ARG A 1 213 ? 20.756 -3.105 -16.958 1.00 94.56 213 ARG A C 1
ATOM 1681 O O . ARG A 1 213 ? 20.311 -4.166 -17.366 1.00 94.56 213 ARG A O 1
ATOM 1688 N N . GLN A 1 214 ? 22.002 -2.697 -17.180 1.00 93.50 214 GLN A N 1
ATOM 1689 C CA . GLN A 1 214 ? 22.919 -3.409 -18.065 1.00 93.50 214 GLN A CA 1
ATOM 1690 C C . GLN A 1 214 ? 23.086 -4.884 -17.665 1.00 93.50 214 GLN A C 1
ATOM 1692 O O . GLN A 1 214 ? 23.543 -5.176 -16.557 1.00 93.50 214 GLN A O 1
ATOM 1697 N N . GLY A 1 215 ? 22.749 -5.786 -18.591 1.00 92.44 215 GLY A N 1
ATOM 1698 C CA . GLY A 1 215 ? 22.866 -7.240 -18.430 1.00 92.44 215 GLY A CA 1
ATOM 1699 C C . GLY A 1 215 ? 21.812 -7.864 -17.510 1.00 92.44 215 GLY A C 1
ATOM 1700 O O . GLY A 1 215 ? 21.955 -9.023 -17.124 1.00 92.44 215 GLY A O 1
ATOM 1701 N N . GLN A 1 216 ? 20.808 -7.088 -17.099 1.00 93.88 216 GLN A N 1
ATOM 1702 C CA . GLN A 1 216 ? 19.697 -7.493 -16.234 1.00 93.88 216 GLN A CA 1
ATOM 1703 C C . GLN A 1 216 ? 18.418 -6.746 -16.642 1.00 93.88 216 GLN A C 1
ATOM 1705 O O . GLN A 1 216 ? 17.655 -6.303 -15.778 1.00 93.88 216 GLN A O 1
ATOM 1710 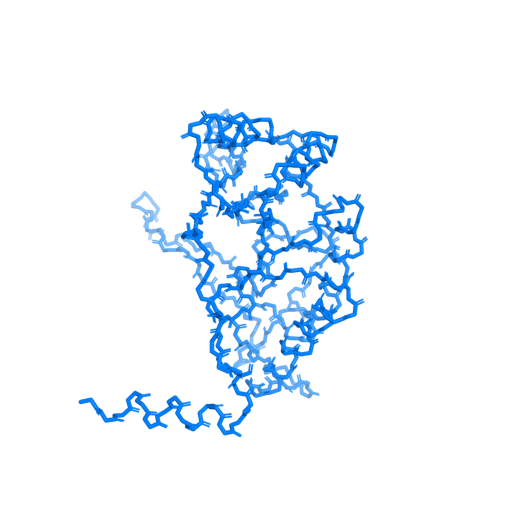N N . GLU A 1 217 ? 18.243 -6.532 -17.945 1.00 96.69 217 GLU A N 1
ATOM 1711 C CA . GLU A 1 217 ? 17.120 -5.796 -18.500 1.00 96.69 217 GLU A CA 1
ATOM 1712 C C . GLU A 1 217 ? 15.800 -6.538 -18.246 1.00 96.69 217 GLU A C 1
ATOM 1714 O O . GLU A 1 217 ? 15.726 -7.754 -18.393 1.00 96.69 217 GLU A O 1
ATOM 1719 N N . ILE A 1 218 ? 14.757 -5.796 -17.871 1.00 97.12 218 ILE A N 1
ATOM 1720 C CA . ILE A 1 218 ? 13.386 -6.298 -17.745 1.00 97.12 218 ILE A CA 1
ATOM 1721 C C . ILE A 1 218 ? 12.483 -5.430 -18.597 1.00 97.12 218 ILE A C 1
ATOM 1723 O O . ILE A 1 218 ? 12.268 -4.245 -18.310 1.00 97.12 218 ILE A O 1
ATOM 1727 N N . TYR A 1 219 ? 11.915 -6.033 -19.630 1.00 96.06 219 TYR A N 1
ATOM 1728 C CA . TYR A 1 219 ? 10.943 -5.389 -20.491 1.00 96.06 219 TYR A CA 1
ATOM 1729 C C . TYR A 1 219 ? 9.552 -5.402 -19.855 1.00 96.06 219 TYR A C 1
ATOM 1731 O O . TYR A 1 219 ? 9.221 -6.196 -18.976 1.00 96.06 219 TYR A O 1
ATOM 1739 N N . ARG A 1 220 ? 8.679 -4.519 -20.345 1.00 93.38 220 ARG A N 1
ATOM 1740 C CA . ARG A 1 220 ? 7.317 -4.344 -19.817 1.00 93.38 220 ARG A CA 1
ATOM 1741 C C . ARG A 1 220 ? 6.497 -5.644 -19.781 1.00 93.38 220 ARG A C 1
ATOM 1743 O O . ARG A 1 220 ? 5.681 -5.815 -18.883 1.00 93.38 220 ARG A O 1
ATOM 1750 N N . HIS A 1 221 ? 6.709 -6.556 -20.732 1.00 94.06 221 HIS A N 1
ATOM 1751 C CA . HIS A 1 221 ? 6.008 -7.842 -20.762 1.00 94.06 221 HIS A CA 1
ATOM 1752 C C . HIS A 1 221 ? 6.494 -8.808 -19.667 1.00 94.06 221 HIS A C 1
ATOM 1754 O O . HIS A 1 221 ? 5.673 -9.504 -19.088 1.00 94.06 221 HIS A O 1
ATOM 1760 N N . GLU A 1 222 ? 7.780 -8.802 -19.318 1.00 95.38 222 GLU A N 1
ATOM 1761 C CA . GLU A 1 222 ? 8.339 -9.608 -18.219 1.00 95.38 222 GLU A CA 1
ATOM 1762 C C . GLU A 1 222 ? 7.945 -9.040 -16.850 1.00 95.38 222 GLU A C 1
ATOM 1764 O O . GLU A 1 222 ? 7.586 -9.780 -15.933 1.00 95.38 222 GLU A O 1
ATOM 1769 N N . ALA A 1 223 ? 7.924 -7.708 -16.727 1.00 95.00 223 ALA A N 1
ATOM 1770 C CA . ALA A 1 223 ? 7.398 -7.037 -15.541 1.00 95.00 223 ALA A CA 1
ATOM 1771 C C . ALA A 1 223 ? 5.934 -7.429 -15.277 1.00 95.00 223 ALA A C 1
ATOM 1773 O O . ALA A 1 223 ? 5.523 -7.568 -14.127 1.00 95.00 223 ALA A O 1
ATOM 1774 N N . LYS A 1 224 ? 5.157 -7.655 -16.343 1.00 94.94 224 LYS A N 1
ATOM 1775 C CA . LYS A 1 224 ? 3.743 -8.039 -16.254 1.00 94.94 224 LYS A CA 1
ATOM 1776 C C . LYS A 1 224 ? 3.615 -9.441 -15.680 1.00 94.94 224 LYS A C 1
ATOM 1778 O O . LYS A 1 224 ? 2.812 -9.643 -14.777 1.00 94.94 224 LYS A O 1
ATOM 1783 N N . GLU A 1 225 ? 4.448 -10.375 -16.137 1.00 94.25 225 GLU A N 1
ATOM 1784 C CA . GLU A 1 225 ? 4.507 -11.720 -15.554 1.00 94.25 225 GLU A CA 1
ATOM 1785 C C . GLU A 1 225 ? 4.896 -11.672 -14.068 1.00 94.25 225 GLU A C 1
ATOM 1787 O O . GLU A 1 225 ? 4.285 -12.366 -13.259 1.00 94.25 225 GLU A O 1
ATOM 1792 N N . SER A 1 226 ? 5.823 -10.785 -13.680 1.00 92.81 226 SER A N 1
ATOM 1793 C CA . SER A 1 226 ? 6.198 -10.595 -12.268 1.00 92.81 226 SER A CA 1
ATOM 1794 C C . SER A 1 226 ? 5.024 -10.094 -11.417 1.00 92.81 226 SER A C 1
ATOM 1796 O O . SER A 1 226 ? 4.765 -10.636 -10.345 1.00 92.81 226 SER A O 1
ATOM 1798 N N . VAL A 1 227 ? 4.273 -9.096 -11.898 1.00 93.75 227 VAL A N 1
ATOM 1799 C CA . VAL A 1 227 ? 3.072 -8.594 -11.206 1.00 93.75 227 VAL A CA 1
ATOM 1800 C C . VAL A 1 227 ? 2.017 -9.695 -11.079 1.00 93.75 227 VAL A C 1
ATOM 1802 O O . VAL A 1 227 ? 1.510 -9.931 -9.984 1.00 93.75 227 VAL A O 1
ATOM 1805 N N . VAL A 1 228 ? 1.719 -10.412 -12.167 1.00 93.38 228 VAL A N 1
ATOM 1806 C CA . VAL A 1 228 ? 0.738 -11.510 -12.165 1.00 93.38 228 VAL A CA 1
ATOM 1807 C C . VAL A 1 228 ? 1.143 -12.612 -11.187 1.00 93.38 228 VAL A C 1
ATOM 1809 O O . VAL A 1 228 ? 0.301 -13.091 -10.426 1.00 93.38 228 VAL A O 1
ATOM 1812 N N . GLN A 1 229 ? 2.418 -13.003 -11.169 1.00 93.38 229 GLN A N 1
ATOM 1813 C CA . GLN A 1 229 ? 2.926 -14.022 -10.254 1.00 93.38 229 GLN A CA 1
ATOM 1814 C C . GLN A 1 229 ? 2.748 -13.606 -8.792 1.00 93.38 229 GLN A C 1
ATOM 1816 O O . GLN A 1 229 ? 2.284 -14.407 -7.981 1.00 93.38 229 GLN A O 1
ATOM 1821 N N . VAL A 1 230 ? 3.059 -12.355 -8.457 1.00 92.50 230 VAL A N 1
ATOM 1822 C CA . VAL A 1 230 ? 2.925 -11.873 -7.081 1.00 92.50 230 VAL A CA 1
ATOM 1823 C C . VAL A 1 230 ? 1.457 -11.774 -6.661 1.00 92.50 230 VAL A C 1
ATOM 1825 O O . VAL A 1 230 ? 1.102 -12.238 -5.580 1.00 92.50 230 VAL A O 1
ATOM 1828 N N . LEU A 1 231 ? 0.573 -11.260 -7.523 1.00 93.12 231 LEU A N 1
ATOM 1829 C CA . LEU A 1 231 ? -0.869 -11.231 -7.244 1.00 93.12 231 LEU A CA 1
ATOM 1830 C C . LEU A 1 231 ? -1.447 -12.644 -7.056 1.00 93.12 231 LEU A C 1
ATOM 1832 O O . LEU A 1 231 ? -2.284 -12.856 -6.175 1.00 93.12 231 LEU A O 1
ATOM 1836 N N . ARG A 1 232 ? -0.980 -13.626 -7.840 1.00 93.00 232 ARG A N 1
ATOM 1837 C CA . ARG A 1 232 ? -1.332 -15.041 -7.642 1.00 93.00 232 ARG A CA 1
ATOM 1838 C C . ARG A 1 232 ? -0.834 -15.556 -6.300 1.00 93.00 232 ARG A C 1
ATOM 1840 O O . ARG A 1 232 ? -1.619 -16.170 -5.598 1.00 93.00 232 ARG A O 1
ATOM 1847 N N . SER A 1 233 ? 0.401 -15.260 -5.907 1.00 92.69 233 SER A N 1
ATOM 1848 C CA . SER A 1 233 ? 0.923 -15.724 -4.618 1.00 92.69 233 SER A CA 1
ATOM 1849 C C . SER A 1 233 ? 0.137 -15.158 -3.428 1.00 92.69 233 SER A C 1
ATOM 1851 O O . SER A 1 233 ? -0.235 -15.893 -2.513 1.00 92.69 233 SER A O 1
ATOM 1853 N N . LEU A 1 234 ? -0.236 -13.874 -3.471 1.00 92.44 234 LEU A N 1
ATOM 1854 C CA . LEU A 1 234 ? -1.077 -13.267 -2.431 1.00 92.44 234 LEU A CA 1
ATOM 1855 C C . LEU A 1 234 ? -2.463 -13.922 -2.346 1.00 92.44 234 LEU A C 1
ATOM 1857 O O . LEU A 1 234 ? -2.958 -14.183 -1.253 1.00 92.44 234 LEU A O 1
ATOM 1861 N N . THR A 1 235 ? -3.092 -14.190 -3.491 1.00 93.06 235 THR A N 1
ATOM 1862 C CA . THR A 1 235 ? -4.474 -14.693 -3.539 1.00 93.06 235 THR A CA 1
ATOM 1863 C C . THR A 1 235 ? -4.590 -16.208 -3.383 1.00 93.06 235 THR A C 1
ATOM 1865 O O . THR A 1 235 ? -5.543 -16.673 -2.769 1.00 93.06 235 THR A O 1
ATOM 1868 N N . GLN A 1 236 ? -3.652 -16.986 -3.924 1.00 92.56 236 GLN A N 1
ATOM 1869 C CA . GLN A 1 236 ? -3.707 -18.452 -3.960 1.00 92.56 236 GLN A CA 1
ATOM 1870 C C . GLN A 1 236 ? -2.900 -19.083 -2.825 1.00 92.56 236 GLN A C 1
ATOM 1872 O O . GLN A 1 236 ? -3.420 -19.956 -2.138 1.00 92.56 236 GLN A O 1
ATOM 1877 N N . ASP A 1 237 ? -1.666 -18.624 -2.596 1.00 91.75 237 ASP A N 1
ATOM 1878 C CA . ASP A 1 237 ? -0.783 -19.232 -1.590 1.00 91.75 237 ASP A CA 1
ATOM 1879 C C . ASP A 1 237 ? -1.107 -18.713 -0.184 1.00 91.75 237 ASP A C 1
ATOM 1881 O O . ASP A 1 237 ? -1.085 -19.466 0.788 1.00 91.75 237 ASP A O 1
ATOM 1885 N N . ARG A 1 238 ? -1.419 -17.414 -0.074 1.00 89.50 238 ARG A N 1
ATOM 1886 C CA . ARG A 1 238 ? -1.719 -16.739 1.202 1.00 89.50 238 ARG A CA 1
ATOM 1887 C C . ARG A 1 238 ? -3.204 -16.525 1.472 1.00 89.50 238 ARG A C 1
ATOM 1889 O O . ARG A 1 238 ? -3.552 -16.109 2.572 1.00 89.50 238 ARG A O 1
ATOM 1896 N N . ASN A 1 239 ? -4.071 -16.804 0.498 1.00 93.25 239 ASN A N 1
ATOM 1897 C CA . ASN A 1 239 ? -5.520 -16.628 0.618 1.00 93.25 239 ASN A CA 1
ATOM 1898 C C . ASN A 1 239 ? -5.943 -15.201 1.043 1.00 93.25 239 ASN A C 1
ATOM 1900 O O . ASN A 1 239 ? -6.916 -15.025 1.775 1.00 93.25 239 ASN A O 1
ATOM 1904 N N . LEU A 1 240 ? -5.208 -14.171 0.601 1.00 94.19 240 LEU A N 1
ATOM 1905 C CA . LEU A 1 240 ? -5.554 -12.774 0.871 1.00 94.19 240 LEU A CA 1
ATOM 1906 C C . LEU A 1 240 ? -6.587 -12.262 -0.134 1.00 94.19 240 LEU A C 1
ATOM 1908 O O . LEU A 1 240 ? -6.418 -12.380 -1.351 1.00 94.19 240 LEU A O 1
ATOM 1912 N N . GLY A 1 241 ? -7.630 -11.604 0.371 1.00 94.94 241 GLY A N 1
ATOM 1913 C CA . GLY A 1 241 ? -8.549 -10.837 -0.463 1.00 94.94 241 GLY A CA 1
ATOM 1914 C C . GLY A 1 241 ? -7.908 -9.523 -0.905 1.00 94.94 241 GLY A C 1
ATOM 1915 O O . GLY A 1 241 ? -7.610 -8.664 -0.082 1.00 94.94 241 GLY A O 1
ATOM 1916 N N . ILE A 1 242 ? -7.717 -9.330 -2.206 1.00 95.12 242 ILE A N 1
ATOM 1917 C CA . ILE A 1 242 ? -7.074 -8.117 -2.725 1.00 95.12 242 ILE A CA 1
ATOM 1918 C C . ILE A 1 242 ? -8.093 -7.128 -3.296 1.00 95.12 242 ILE A C 1
ATOM 1920 O O . ILE A 1 242 ? -9.024 -7.504 -4.009 1.00 95.12 242 ILE A O 1
ATOM 1924 N N . GLN A 1 243 ? -7.877 -5.847 -3.021 1.00 95.19 243 GLN A N 1
ATOM 1925 C CA . GLN A 1 243 ? -8.441 -4.735 -3.781 1.00 95.19 243 GLN A CA 1
ATOM 1926 C C . GLN A 1 243 ? -7.301 -4.099 -4.570 1.00 95.19 243 GLN A C 1
ATOM 1928 O O . GLN A 1 243 ? -6.264 -3.783 -4.001 1.00 95.19 243 GLN A O 1
ATOM 1933 N N . VAL A 1 244 ? -7.458 -3.932 -5.881 1.00 93.50 244 VAL A N 1
ATOM 1934 C CA . VAL A 1 244 ? -6.380 -3.433 -6.746 1.00 93.50 244 VAL A CA 1
ATOM 1935 C C . VAL A 1 244 ? -6.846 -2.188 -7.482 1.00 93.50 244 VAL A C 1
ATOM 1937 O O . VAL A 1 244 ? -7.847 -2.222 -8.200 1.00 93.50 244 VAL A O 1
ATOM 1940 N N . SER A 1 245 ? -6.099 -1.097 -7.341 1.00 92.12 245 SER A N 1
ATOM 1941 C CA . SER A 1 245 ? -6.301 0.103 -8.153 1.00 92.12 245 SER A CA 1
ATOM 1942 C C . SER A 1 245 ? -5.812 -0.131 -9.578 1.00 92.12 245 SER A C 1
ATOM 1944 O O . SER A 1 245 ? -4.706 -0.624 -9.794 1.00 92.12 245 SER A O 1
ATOM 1946 N N . GLY A 1 246 ? -6.625 0.248 -10.566 1.00 86.69 246 GLY A N 1
ATOM 1947 C CA . GLY A 1 246 ? -6.248 0.152 -11.977 1.00 86.69 246 GLY A CA 1
ATOM 1948 C C . GLY A 1 246 ? -6.023 -1.281 -12.468 1.00 86.69 246 GLY A C 1
ATOM 1949 O O . GLY A 1 246 ? -5.152 -1.501 -13.303 1.00 86.69 246 GLY A O 1
ATOM 1950 N N . GLY A 1 247 ? -6.790 -2.248 -11.947 1.00 83.19 247 GLY A N 1
ATOM 1951 C CA . GLY A 1 247 ? -6.736 -3.646 -12.377 1.00 83.19 247 GLY A CA 1
ATOM 1952 C C . GLY A 1 247 ? -6.918 -3.791 -13.889 1.00 83.19 247 GLY A C 1
ATOM 1953 O O . GLY A 1 247 ? -7.990 -3.525 -14.434 1.00 83.19 247 GLY A O 1
ATOM 1954 N N . ASN A 1 248 ? -5.852 -4.211 -14.562 1.00 82.62 248 ASN A N 1
ATOM 1955 C CA . ASN A 1 248 ? -5.832 -4.461 -15.997 1.00 82.62 248 ASN A CA 1
ATOM 1956 C C . ASN A 1 248 ? -6.182 -5.928 -16.292 1.00 82.62 248 ASN A C 1
ATOM 1958 O O . ASN A 1 248 ? -5.951 -6.804 -15.469 1.00 82.62 248 ASN A O 1
ATOM 1962 N N . ALA A 1 249 ? -6.726 -6.208 -17.478 1.00 78.56 249 ALA A N 1
ATOM 1963 C CA . ALA A 1 249 ? -7.282 -7.522 -17.829 1.00 78.56 249 ALA A CA 1
ATOM 1964 C C . ALA A 1 249 ? -6.254 -8.655 -18.068 1.00 78.56 249 ALA A C 1
ATOM 1966 O O . ALA A 1 249 ? -6.648 -9.718 -18.546 1.00 78.56 249 ALA A O 1
ATOM 1967 N N . TYR A 1 250 ? -4.961 -8.414 -17.835 1.00 72.56 250 TYR A N 1
ATOM 1968 C CA . TYR A 1 250 ? -3.886 -9.371 -18.118 1.00 72.56 250 TYR A CA 1
ATOM 1969 C C . TYR A 1 250 ? -3.605 -10.345 -16.973 1.00 72.56 250 TYR A C 1
ATOM 1971 O O . TYR A 1 250 ? -3.960 -10.039 -15.816 1.00 72.56 250 TYR A O 1
#

pLDDT: mean 90.99, std 9.73, range [55.69, 98.56]